Protein AF-A0A958QU52-F1 (afdb_monomer)

Mean predicted aligned error: 17.82 Å

Nearest PDB structures (foldseek):
  4o8q-assembly1_A  TM=4.867E-01  e=1.788E-02  Bos taurus
  3l81-assembly1_A  TM=3.835E-01  e=1.040E-01  Homo sapiens
  8owf-assembly1_A  TM=3.769E-01  e=1.528E-01  Clostridium perfringens
  1opo-assembly1_C  TM=5.942E-01  e=8.022E+00  Carnation mottle virus
  4llf-assembly1_D  TM=4.182E-01  e=8.955E+00  Cucumber necrosis virus

Sequence (264 aa):
MFLSKKDGGDMKNPKMVRSKVETFFISVSVGVLVFLFQNCDNPGFEANSLNQQFYSDVSSNGSSSSQIEAKNSELCGEPQINPNTDSGIYLYLDCETNVLNVIVLAEKSGSSTYIGSISSDGIIQNLITDSFEVNDNVMVSQNEISFNLEVVDNLYDAFSFTAKSVAKMKLELDPSSPQNIFLGTNKVKVISPFEFISDGSEPKDSVVSLCGKPILSKDQDFGAFVWKDCETQIFNVEFLAGGNQQSIEFIGEIHNPSSTLNSL

Radius of gyration: 26.37 Å; Cα contacts (8 Å, |Δi|>4): 449; chains: 1; bounding box: 84×53×51 Å

Foldseek 3Di:
DDDDDDDDDDDDDDDDDDDDDPDDDDDDDDDADDDDDDDDDDPDDDDDDDDDDDDDDDDDDDDDDDFPEDELVQQAADAPDDLQQDAAWEWHADLQPRKIKIKGHHHAQAKFKWWWKKFDPFFKADKDKPPADPPWDWDDDRGMITTIGIHGHSDMIMIMIHTPFQQWMWIATDPPGDQFYAHHHVRNTDGPGYTYHHPVPRSPPPPVQLADDDDDDLQADAAWRWGAHPPPRDIDIDGHHHRPDPDDDDDHDDDDPPPPPPDD

Structure (mmCIF, N/CA/C/O backbone):
data_AF-A0A958QU52-F1
#
_entry.id   AF-A0A958QU52-F1
#
loop_
_atom_site.group_PDB
_atom_site.id
_atom_site.type_symbol
_atom_site.label_atom_id
_atom_site.label_alt_id
_atom_site.label_comp_id
_atom_site.label_asym_id
_atom_site.label_entity_id
_atom_site.label_seq_id
_atom_site.pdbx_PDB_ins_code
_atom_site.Cartn_x
_atom_site.Cartn_y
_atom_site.Cartn_z
_atom_site.occupancy
_atom_site.B_iso_or_equiv
_atom_site.auth_seq_id
_atom_site.auth_comp_id
_atom_site.auth_asym_id
_atom_site.auth_atom_id
_atom_site.pdbx_PDB_model_num
ATOM 1 N N . MET A 1 1 ? -52.331 -11.292 10.486 1.00 27.30 1 MET A N 1
ATOM 2 C CA . MET A 1 1 ? -53.734 -10.814 10.502 1.00 27.30 1 MET A CA 1
ATOM 3 C C . MET A 1 1 ? -54.034 -10.236 9.126 1.00 27.30 1 MET A C 1
ATOM 5 O O . MET A 1 1 ? -53.309 -9.345 8.712 1.00 27.30 1 MET A O 1
ATOM 9 N N . PHE A 1 2 ? -55.006 -10.778 8.385 1.00 25.67 2 PHE A N 1
ATOM 10 C CA . PHE A 1 2 ? -55.386 -10.240 7.071 1.00 25.67 2 PHE A CA 1
ATOM 11 C C . PHE A 1 2 ? -56.203 -8.957 7.239 1.00 25.67 2 PHE A C 1
ATOM 13 O O . PHE A 1 2 ? -57.152 -8.943 8.020 1.00 25.67 2 PHE A O 1
ATOM 20 N N . LEU A 1 3 ? -55.895 -7.923 6.455 1.00 26.23 3 LEU A N 1
ATOM 21 C CA . LEU A 1 3 ? -56.829 -6.836 6.177 1.00 26.23 3 LEU A CA 1
ATOM 22 C C . LEU A 1 3 ? -56.883 -6.593 4.667 1.00 26.23 3 LEU A C 1
ATOM 24 O O . LEU A 1 3 ? -55.950 -6.081 4.060 1.00 26.23 3 LEU A O 1
ATOM 28 N N . SER A 1 4 ? -58.014 -6.979 4.082 1.00 29.36 4 SER A N 1
ATOM 29 C CA . SER A 1 4 ? -58.472 -6.531 2.770 1.00 29.36 4 SER A CA 1
ATOM 30 C C . SER A 1 4 ? -58.943 -5.081 2.884 1.00 29.36 4 SER A C 1
ATOM 32 O O . SER A 1 4 ? -59.752 -4.773 3.762 1.00 29.36 4 SER A O 1
ATOM 34 N N . LYS A 1 5 ? -58.507 -4.200 1.977 1.00 28.88 5 LYS A N 1
ATOM 35 C CA . LYS A 1 5 ? -59.055 -2.844 1.852 1.00 28.88 5 LYS A CA 1
ATOM 36 C C . LYS A 1 5 ? -60.093 -2.819 0.731 1.00 28.88 5 LYS A C 1
ATOM 38 O O . LYS A 1 5 ? -59.794 -3.172 -0.403 1.00 28.88 5 LYS A O 1
ATOM 43 N N . LYS A 1 6 ? -61.318 -2.429 1.084 1.00 32.41 6 LYS A N 1
ATOM 44 C CA . LYS A 1 6 ? -62.417 -2.115 0.165 1.00 32.41 6 LYS A CA 1
ATOM 45 C C . LYS A 1 6 ? -62.491 -0.591 0.034 1.00 32.41 6 LYS A C 1
ATOM 47 O O . LYS A 1 6 ? -62.352 0.106 1.039 1.00 32.41 6 LYS A O 1
ATOM 52 N N . ASP A 1 7 ? -62.652 -0.107 -1.190 1.00 55.66 7 ASP A N 1
ATOM 53 C CA . ASP A 1 7 ? -62.621 1.312 -1.555 1.00 55.66 7 ASP A CA 1
ATOM 54 C C . ASP A 1 7 ? -63.722 2.174 -0.923 1.00 55.66 7 ASP A C 1
ATOM 56 O O . ASP A 1 7 ? -64.821 1.699 -0.633 1.00 55.66 7 ASP A O 1
ATOM 60 N N . GLY A 1 8 ? -63.431 3.481 -0.848 1.00 43.03 8 GLY A N 1
ATOM 61 C CA . GLY A 1 8 ? -64.426 4.558 -0.871 1.00 43.03 8 GLY A CA 1
ATOM 62 C C . GLY A 1 8 ? -64.512 5.400 0.402 1.00 43.03 8 GLY A C 1
ATOM 63 O O . GLY A 1 8 ? -65.277 5.076 1.305 1.00 43.03 8 GLY A O 1
ATOM 64 N N . GLY A 1 9 ? -63.790 6.526 0.459 1.00 35.28 9 GLY A N 1
ATOM 65 C CA . GLY A 1 9 ? -63.987 7.520 1.519 1.00 35.28 9 GLY A CA 1
ATOM 66 C C . GLY A 1 9 ? -62.983 8.674 1.512 1.00 35.28 9 GLY A C 1
ATOM 67 O O . GLY A 1 9 ? -61.809 8.475 1.796 1.00 35.28 9 GLY A O 1
ATOM 68 N N . ASP A 1 10 ? -63.502 9.855 1.191 1.00 40.41 10 ASP A N 1
ATOM 69 C CA . ASP A 1 10 ? -62.929 11.209 1.141 1.00 40.41 10 ASP A CA 1
ATOM 70 C C . ASP A 1 10 ? -61.727 11.499 2.081 1.00 40.41 10 ASP A C 1
ATOM 72 O O . ASP A 1 10 ? -61.808 11.356 3.304 1.00 40.41 10 ASP A O 1
ATOM 76 N N . MET A 1 11 ? -60.599 11.945 1.506 1.00 38.56 11 MET A N 1
ATOM 77 C CA . MET A 1 11 ? -59.367 12.296 2.228 1.00 38.56 11 MET A CA 1
ATOM 78 C C . MET A 1 11 ? -59.409 13.749 2.713 1.00 38.56 11 MET A C 1
ATOM 80 O O . MET A 1 11 ? -59.053 14.673 1.982 1.00 38.56 11 MET A O 1
ATOM 84 N N . LYS A 1 12 ? -59.722 13.953 3.995 1.00 41.06 12 LYS A N 1
ATOM 85 C CA . LYS A 1 12 ? -59.305 15.161 4.722 1.00 41.06 12 LYS A CA 1
ATOM 86 C C . LYS A 1 12 ? -58.543 14.777 5.992 1.00 41.06 12 LYS A C 1
ATOM 88 O O . LYS A 1 12 ? -59.120 14.254 6.938 1.00 41.06 12 LYS A O 1
ATOM 93 N N . ASN A 1 13 ? -57.246 15.100 5.971 1.00 34.22 13 ASN A N 1
ATOM 94 C CA . ASN A 1 13 ? -56.224 15.010 7.025 1.00 34.22 13 ASN A CA 1
ATOM 95 C C . ASN A 1 13 ? -55.742 13.597 7.421 1.00 34.22 13 ASN A C 1
ATOM 97 O O . ASN A 1 13 ? -56.420 12.909 8.186 1.00 34.22 13 ASN A O 1
ATOM 101 N N . PRO A 1 14 ? -54.521 13.176 7.027 1.00 32.66 14 PRO A N 1
ATOM 102 C CA . PRO A 1 14 ? -53.902 12.003 7.629 1.00 32.66 14 PRO A CA 1
ATOM 103 C C . PRO A 1 14 ? -53.471 12.328 9.068 1.00 32.66 14 PRO A C 1
ATOM 105 O O . PRO A 1 14 ? -52.553 13.112 9.304 1.00 32.66 14 PRO A O 1
ATOM 108 N N . LYS A 1 15 ? -54.137 11.714 10.053 1.00 27.34 15 LYS A N 1
ATOM 109 C CA . LYS A 1 15 ? -53.599 11.601 11.415 1.00 27.34 15 LYS A CA 1
ATOM 110 C C . LYS A 1 15 ? -52.442 10.606 11.392 1.00 27.34 15 LYS A C 1
ATOM 112 O O . LYS A 1 15 ? -52.626 9.452 11.014 1.00 27.34 15 LYS A O 1
ATOM 117 N N . MET A 1 16 ? -51.270 11.048 11.832 1.00 25.20 16 MET A N 1
ATOM 118 C CA . MET A 1 16 ? -50.116 10.184 12.059 1.00 25.20 16 MET A CA 1
ATOM 119 C C . MET A 1 16 ? -50.415 9.289 13.273 1.00 25.20 16 MET A C 1
ATOM 121 O O . MET A 1 16 ? -50.498 9.771 14.402 1.00 25.20 16 MET A O 1
ATOM 125 N N . VAL A 1 17 ? -50.645 7.996 13.042 1.00 25.34 17 VAL A N 1
ATOM 126 C CA . VAL A 1 17 ? -50.830 7.004 14.108 1.00 25.34 17 VAL A CA 1
ATOM 127 C C . VAL A 1 17 ? -49.464 6.398 14.418 1.00 25.34 17 VAL A C 1
ATOM 129 O O . VAL A 1 17 ? -48.913 5.668 13.602 1.00 25.34 17 VAL A O 1
ATOM 132 N N . ARG A 1 18 ? -48.906 6.700 15.597 1.00 28.38 18 ARG A N 1
ATOM 133 C CA . ARG A 1 18 ? -47.785 5.933 16.157 1.00 28.38 18 ARG A CA 1
ATOM 134 C C . ARG A 1 18 ? -48.353 4.676 16.810 1.00 28.38 18 ARG A C 1
ATOM 136 O O . ARG A 1 18 ? -48.952 4.759 17.878 1.00 28.38 18 ARG A O 1
ATOM 143 N N . SER A 1 19 ? -48.168 3.525 16.176 1.00 26.64 19 SER A N 1
ATOM 144 C CA . SER A 1 19 ? -48.387 2.217 16.797 1.00 26.64 19 SER A CA 1
ATOM 145 C C . SER A 1 19 ? -47.044 1.582 17.138 1.00 26.64 19 SER A C 1
ATOM 147 O O . SER A 1 19 ? -46.163 1.500 16.284 1.00 26.64 19 SER A O 1
ATOM 149 N N . LYS A 1 20 ? -46.902 1.105 18.376 1.00 29.58 20 LYS A N 1
ATOM 150 C CA . LYS A 1 20 ? -45.820 0.204 18.780 1.00 29.58 20 LYS A CA 1
ATOM 151 C C . LYS A 1 20 ? -46.146 -1.171 18.185 1.00 29.58 20 LYS A C 1
ATOM 153 O O . LYS A 1 20 ? -47.189 -1.733 18.508 1.00 29.58 20 LYS A O 1
ATOM 158 N N . VAL A 1 21 ? -45.334 -1.651 17.247 1.00 27.05 21 VAL A N 1
ATOM 159 C CA . VAL A 1 21 ? -45.585 -2.913 16.535 1.00 27.05 21 VAL A CA 1
ATOM 160 C C . VAL A 1 21 ? -44.786 -4.021 17.214 1.00 27.05 21 VAL A C 1
ATOM 162 O O . VAL A 1 21 ? -43.564 -4.044 17.123 1.00 27.05 21 VAL A O 1
ATOM 165 N N . GLU A 1 22 ? -45.472 -4.930 17.902 1.00 32.62 22 GLU A N 1
ATOM 166 C CA . GLU A 1 22 ? -44.879 -6.113 18.542 1.00 32.62 22 GLU A CA 1
ATOM 167 C C . GLU A 1 22 ? -45.138 -7.355 17.668 1.00 32.62 22 GLU A C 1
ATOM 169 O O . GLU A 1 22 ? -45.878 -8.251 18.038 1.00 32.62 22 GLU A O 1
ATOM 174 N N . THR A 1 23 ? -44.500 -7.384 16.489 1.00 27.36 23 THR A N 1
ATOM 175 C CA . THR A 1 23 ? -44.460 -8.502 15.516 1.00 27.36 23 THR A CA 1
ATOM 176 C C . THR A 1 23 ? -45.548 -8.499 14.428 1.00 27.36 23 THR A C 1
ATOM 178 O O . THR A 1 23 ? -46.747 -8.408 14.684 1.00 27.36 23 THR A O 1
ATOM 181 N N . PHE A 1 24 ? -45.116 -8.673 13.175 1.00 27.58 24 PHE A N 1
ATOM 182 C CA . PHE A 1 24 ? -45.959 -9.041 12.034 1.00 27.58 24 PHE A CA 1
ATOM 183 C C . PHE A 1 24 ? -45.214 -10.059 11.158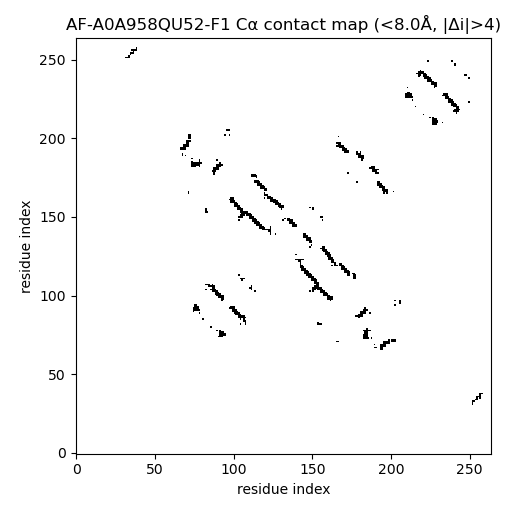 1.00 27.58 24 PHE A C 1
ATOM 185 O O . PHE A 1 24 ? -43.992 -10.003 11.066 1.00 27.58 24 PHE A O 1
ATOM 192 N N . PHE A 1 25 ? -45.949 -10.973 10.519 1.00 23.75 25 PHE A N 1
ATOM 193 C CA . PHE A 1 25 ? -45.416 -11.952 9.564 1.00 23.75 25 PHE A CA 1
ATOM 194 C C . PHE A 1 25 ? -45.922 -11.635 8.158 1.00 23.75 25 PHE A C 1
ATOM 196 O O . PHE A 1 25 ? -47.130 -11.463 7.968 1.00 23.75 25 PHE A O 1
ATOM 203 N N . ILE A 1 26 ? -45.012 -11.614 7.186 1.00 27.59 26 ILE A N 1
ATOM 204 C CA . ILE A 1 26 ? -45.298 -11.605 5.748 1.00 27.59 26 ILE A CA 1
ATOM 205 C C . ILE A 1 26 ? -44.291 -12.562 5.096 1.00 27.59 26 ILE A C 1
ATOM 207 O O . ILE A 1 26 ? -43.121 -12.566 5.461 1.00 27.59 26 ILE A O 1
ATOM 211 N N . SER A 1 27 ? -44.754 -13.405 4.176 1.00 25.41 27 SER A N 1
ATOM 212 C CA . SER A 1 27 ? -43.952 -14.398 3.454 1.00 25.41 27 SER A CA 1
ATOM 213 C C . SER A 1 27 ? -44.264 -14.289 1.969 1.00 25.41 27 SER A C 1
ATOM 215 O O . SER A 1 27 ? -45.449 -14.361 1.664 1.00 25.41 27 SER A O 1
ATOM 217 N N . VAL A 1 28 ? -43.239 -14.162 1.105 1.00 32.25 28 VAL A N 1
ATOM 218 C CA . VAL A 1 28 ? -43.055 -14.864 -0.193 1.00 32.25 28 VAL A CA 1
ATOM 219 C C . VAL A 1 28 ? -41.560 -14.791 -0.605 1.00 32.25 28 VAL A C 1
ATOM 221 O O . VAL A 1 28 ? -40.874 -13.825 -0.289 1.00 32.25 28 VAL A O 1
ATOM 224 N N . SER A 1 29 ? -41.059 -15.837 -1.276 1.00 29.48 29 SER A N 1
ATOM 225 C CA . SER A 1 29 ? -39.721 -16.033 -1.889 1.00 29.48 29 SER A CA 1
ATOM 226 C C . SER A 1 29 ? -39.541 -15.199 -3.182 1.00 29.48 29 SER A C 1
ATOM 228 O O . SER A 1 29 ? -40.533 -14.935 -3.847 1.00 29.48 29 SER A O 1
ATOM 230 N N . VAL A 1 30 ? -38.366 -14.754 -3.654 1.00 28.97 30 VAL A N 1
ATOM 231 C CA . VAL A 1 30 ? -37.052 -15.398 -3.874 1.00 28.97 30 VAL A CA 1
ATOM 232 C C . VAL A 1 30 ? -35.956 -14.313 -3.855 1.00 28.97 30 VAL A C 1
ATOM 234 O O . VAL A 1 30 ? -36.156 -13.248 -4.431 1.00 28.97 30 VAL A O 1
ATOM 237 N N . GLY A 1 31 ? -34.789 -14.617 -3.271 1.00 33.88 31 GLY A N 1
ATOM 238 C CA . GLY A 1 31 ? -33.593 -13.757 -3.274 1.00 33.88 31 GLY A CA 1
ATOM 239 C C . GLY A 1 31 ? -33.299 -13.169 -1.896 1.00 33.88 31 GLY A C 1
ATOM 240 O O . GLY A 1 31 ? -33.674 -12.042 -1.600 1.00 33.88 31 GLY A O 1
ATOM 241 N N . VAL A 1 32 ? -32.666 -13.961 -1.029 1.00 30.03 32 VAL A N 1
ATOM 242 C CA . VAL A 1 32 ? -32.375 -13.579 0.360 1.00 30.03 32 VAL A CA 1
ATOM 243 C C . VAL A 1 32 ? -31.131 -12.687 0.394 1.00 30.03 32 VAL A C 1
ATOM 245 O O . VAL A 1 32 ? -30.039 -13.143 0.061 1.00 30.03 32 VAL A O 1
ATOM 248 N N . LEU A 1 33 ? -31.292 -11.439 0.837 1.00 32.12 33 LEU A N 1
ATOM 249 C CA . LEU A 1 33 ? -30.198 -10.566 1.262 1.00 32.12 33 LEU A CA 1
ATOM 250 C C . LEU A 1 33 ? -30.202 -10.542 2.798 1.00 32.12 33 LEU A C 1
ATOM 252 O O . LEU A 1 33 ? -31.145 -10.035 3.403 1.00 32.12 33 LEU A O 1
ATOM 256 N N . VAL A 1 34 ? -29.191 -11.147 3.429 1.00 29.78 34 VAL A N 1
ATOM 257 C CA . VAL A 1 34 ? -29.040 -11.162 4.895 1.00 29.78 34 VAL A CA 1
ATOM 258 C C . VAL A 1 34 ? -28.062 -10.064 5.298 1.00 29.78 34 VAL A C 1
ATOM 260 O O . VAL A 1 34 ? -26.906 -10.097 4.886 1.00 29.78 34 VAL A O 1
ATOM 263 N N . PHE A 1 35 ? -28.498 -9.134 6.146 1.00 35.22 35 PHE A N 1
ATOM 264 C CA . PHE A 1 35 ? -27.600 -8.233 6.869 1.00 35.22 35 PHE A CA 1
ATOM 265 C C . PHE A 1 35 ? -27.485 -8.702 8.321 1.00 35.22 35 PHE A C 1
ATOM 267 O O . PHE A 1 35 ? -28.496 -8.891 9.000 1.00 35.22 35 PHE A O 1
ATOM 274 N N . LEU A 1 36 ? -26.255 -8.891 8.799 1.00 27.86 36 LEU A N 1
ATOM 275 C CA . LEU A 1 36 ? -25.961 -9.140 10.208 1.00 27.86 36 LEU A CA 1
ATOM 276 C C . LEU A 1 36 ? -25.503 -7.825 10.842 1.00 27.86 36 LEU A C 1
ATOM 278 O O . LEU A 1 36 ? -24.549 -7.210 10.375 1.00 27.86 36 LEU A O 1
ATOM 282 N N . PHE A 1 37 ? -26.170 -7.409 11.914 1.00 35.22 37 PHE A N 1
ATOM 283 C CA . PHE A 1 37 ? -25.719 -6.312 12.770 1.00 35.22 37 PHE A CA 1
ATOM 284 C C . PHE A 1 37 ? -25.148 -6.900 14.059 1.00 35.22 37 PHE A C 1
ATOM 286 O O . PHE A 1 37 ? -25.572 -7.977 14.468 1.00 35.22 37 PHE A O 1
ATOM 293 N N . GLN A 1 38 ? -24.210 -6.206 14.703 1.00 28.98 38 GLN A N 1
ATOM 294 C CA . GLN A 1 38 ? -23.670 -6.552 16.021 1.00 28.98 38 GLN A CA 1
ATOM 295 C C . GLN A 1 38 ? -23.986 -5.406 16.994 1.00 28.98 38 GLN A C 1
ATOM 297 O O . GLN A 1 38 ? -23.771 -4.239 16.670 1.00 28.98 38 GLN A O 1
ATOM 302 N N . ASN A 1 39 ? -24.545 -5.725 18.167 1.00 31.34 39 ASN A N 1
ATOM 303 C CA . ASN A 1 39 ? -24.869 -4.733 19.197 1.00 31.34 39 ASN A CA 1
ATOM 304 C C . ASN A 1 39 ? -23.587 -4.196 19.851 1.00 31.34 39 ASN A C 1
ATOM 306 O O . ASN A 1 39 ? -22.838 -4.965 20.452 1.00 31.34 39 ASN A O 1
ATOM 310 N N . CYS A 1 40 ? -23.390 -2.879 19.810 1.00 33.91 40 CYS A N 1
ATOM 311 C CA . CYS A 1 40 ? -22.422 -2.172 20.647 1.00 33.91 40 CYS A CA 1
ATOM 312 C C . CYS A 1 40 ? -23.180 -1.418 21.747 1.00 33.91 40 CYS A C 1
ATOM 314 O O . CYS A 1 40 ? -23.552 -0.261 21.559 1.00 33.91 40 CYS A O 1
ATOM 316 N N . ASP A 1 41 ? -23.417 -2.073 22.882 1.00 33.81 41 ASP A N 1
ATOM 317 C CA . ASP A 1 41 ? -23.839 -1.403 24.114 1.00 33.81 41 ASP A CA 1
ATOM 318 C C . ASP A 1 41 ? -22.594 -1.111 24.961 1.00 33.81 41 ASP A C 1
ATOM 320 O O . ASP A 1 41 ? -22.034 -2.007 25.591 1.00 33.81 41 ASP A O 1
ATOM 324 N N . ASN A 1 42 ? -22.151 0.147 24.985 1.00 33.12 42 ASN A N 1
ATOM 325 C CA . ASN A 1 42 ? -21.247 0.643 26.021 1.00 33.12 42 ASN A CA 1
ATOM 326 C C . ASN A 1 42 ? -21.674 2.072 26.413 1.00 33.12 42 ASN A C 1
ATOM 328 O O . ASN A 1 42 ? -21.547 2.983 25.592 1.00 33.12 42 ASN A O 1
ATOM 332 N N . PRO A 1 43 ? -22.235 2.302 27.615 1.00 35.72 43 PRO A N 1
ATOM 333 C CA . PRO A 1 43 ? -22.681 3.623 28.030 1.00 35.72 43 PRO A CA 1
ATOM 334 C C . PRO A 1 43 ? -21.533 4.351 28.732 1.00 35.72 43 PRO A C 1
ATOM 336 O O . PRO A 1 43 ? -21.176 4.031 29.864 1.00 35.72 43 PRO A O 1
ATOM 339 N N . GLY A 1 44 ? -20.954 5.349 28.069 1.00 32.31 44 GLY A N 1
ATOM 340 C CA . GLY A 1 44 ? -19.943 6.191 28.701 1.00 32.31 44 GLY A CA 1
ATOM 341 C C . GLY A 1 44 ? -19.224 7.123 27.741 1.00 32.31 44 GLY A C 1
ATOM 342 O O . GLY A 1 44 ? -18.019 6.991 27.567 1.00 32.31 44 GLY A O 1
ATOM 343 N N . PHE A 1 45 ? -19.940 8.067 27.131 1.00 29.14 45 PHE A N 1
ATOM 344 C CA . PHE A 1 45 ? -19.293 9.246 26.556 1.00 29.14 45 PHE A CA 1
ATOM 345 C C . PHE A 1 45 ? -20.226 10.456 26.667 1.00 29.14 45 PHE A C 1
ATOM 347 O O . PHE A 1 45 ? -21.227 10.558 25.960 1.00 29.14 45 PHE A O 1
ATOM 354 N N . GLU A 1 46 ? -19.929 11.347 27.613 1.00 28.89 46 GLU A N 1
ATOM 355 C CA . GLU A 1 46 ? -20.567 12.659 27.708 1.00 28.89 46 GLU A CA 1
ATOM 356 C C . GLU A 1 46 ? -20.020 13.556 26.592 1.00 28.89 46 GLU A C 1
ATOM 358 O O . GLU A 1 46 ? -18.819 13.820 26.512 1.00 28.89 46 GLU A O 1
ATOM 363 N N . ALA A 1 47 ? -20.908 14.039 25.724 1.00 27.59 47 ALA A N 1
ATOM 364 C CA . ALA A 1 47 ? -20.584 15.059 24.740 1.00 27.59 47 ALA A CA 1
ATOM 365 C C . ALA A 1 47 ? -20.428 16.414 25.449 1.00 27.59 47 ALA A C 1
ATOM 367 O O . ALA A 1 47 ? -21.406 17.133 25.652 1.00 27.59 47 ALA A O 1
ATOM 368 N N . ASN A 1 48 ? -19.199 16.762 25.833 1.00 26.58 48 ASN A N 1
ATOM 369 C CA . ASN A 1 48 ? -18.875 18.118 26.260 1.00 26.58 48 ASN A CA 1
ATOM 370 C C . ASN A 1 48 ? -18.536 18.998 25.053 1.00 26.58 48 ASN A C 1
ATOM 372 O O . ASN A 1 48 ? -17.754 18.637 24.175 1.00 26.58 48 ASN A O 1
ATOM 376 N N . SER A 1 49 ? -19.163 20.171 25.038 1.00 29.34 49 SER A N 1
ATOM 377 C CA . SER A 1 49 ? -19.024 21.231 24.047 1.00 29.34 49 SER A CA 1
ATOM 378 C C . SER A 1 49 ? -17.564 21.634 23.821 1.00 29.34 49 SER A C 1
ATOM 380 O O . SER A 1 49 ? -16.901 22.076 24.760 1.00 29.34 49 SER A O 1
ATOM 382 N N . LEU A 1 50 ? -17.095 21.599 22.573 1.00 25.27 50 LEU A N 1
ATOM 383 C CA . LEU A 1 50 ? -15.854 22.264 22.178 1.00 25.27 50 LEU A CA 1
ATOM 384 C C . LEU A 1 50 ? -16.180 23.570 21.456 1.00 25.27 50 LEU A C 1
ATOM 386 O O . LEU A 1 50 ? -16.398 23.622 20.248 1.00 25.27 50 LEU A O 1
ATOM 390 N N . ASN A 1 51 ? -16.217 24.631 22.260 1.00 24.67 51 ASN A N 1
ATOM 391 C CA . ASN A 1 51 ? -15.956 25.986 21.808 1.00 24.67 51 ASN A CA 1
ATOM 392 C C . ASN A 1 51 ? -14.455 26.136 21.518 1.00 24.67 51 ASN A C 1
ATOM 394 O O . ASN A 1 51 ? -13.614 25.554 22.197 1.00 24.67 51 ASN A O 1
ATOM 398 N N . GLN A 1 52 ? -14.175 26.946 20.502 1.00 29.97 52 GLN A N 1
ATOM 399 C CA . GLN A 1 52 ? -12.884 27.485 20.073 1.00 29.97 52 GLN A CA 1
ATOM 400 C C . GLN A 1 52 ? -11.788 27.544 21.152 1.00 29.97 52 GLN A C 1
ATOM 402 O O . GLN A 1 52 ? -11.939 28.278 22.122 1.00 29.97 52 GLN A O 1
ATOM 407 N N . GLN A 1 53 ? -10.647 26.896 20.890 1.00 27.34 53 GLN A N 1
ATOM 408 C CA . GLN A 1 53 ? -9.291 27.440 21.089 1.00 27.34 53 GLN A CA 1
ATOM 409 C C . GLN A 1 53 ? -8.252 26.356 20.798 1.00 27.34 53 GLN A C 1
ATOM 411 O O . GLN A 1 53 ? -8.083 25.473 21.619 1.00 27.34 53 GLN A O 1
ATOM 416 N N . PHE A 1 54 ? -7.525 26.451 19.682 1.00 24.64 54 PHE A N 1
ATOM 417 C CA . PHE A 1 54 ? -6.146 25.955 19.589 1.00 24.64 54 PHE A CA 1
ATOM 418 C C . PHE A 1 54 ? -5.414 26.718 18.477 1.00 24.64 54 PHE A C 1
ATOM 420 O O . PHE A 1 54 ? -5.536 26.420 17.294 1.00 24.64 54 PHE A O 1
ATOM 427 N N . TYR A 1 55 ? -4.682 27.753 18.886 1.00 26.25 55 TYR A N 1
ATOM 428 C CA . TYR A 1 55 ? -3.598 28.362 18.122 1.00 26.25 55 TYR A CA 1
ATOM 429 C C . TYR A 1 55 ? -2.568 28.853 19.139 1.00 26.25 55 TYR A C 1
ATOM 431 O O . TYR A 1 55 ? -2.722 29.946 19.674 1.00 26.25 55 TYR A O 1
ATOM 439 N N . SER A 1 56 ? -1.575 28.015 19.441 1.00 29.31 56 SER A N 1
ATOM 440 C CA . SER A 1 56 ? -0.182 28.393 19.724 1.00 29.31 56 SER A CA 1
ATOM 441 C C . SER A 1 56 ? 0.605 27.199 20.273 1.00 29.31 56 SER A C 1
ATOM 443 O O . SER A 1 56 ? 0.095 26.437 21.086 1.00 29.31 56 SER A O 1
ATOM 445 N N . ASP A 1 57 ? 1.866 27.143 19.846 1.00 25.80 57 ASP A N 1
ATOM 446 C CA . ASP A 1 57 ? 3.006 26.406 20.405 1.00 25.80 57 ASP A CA 1
ATOM 447 C C . ASP A 1 57 ? 3.226 24.959 19.949 1.00 25.80 57 ASP A C 1
ATOM 449 O O . ASP A 1 57 ? 2.710 24.026 20.543 1.00 25.80 57 ASP A O 1
ATOM 453 N N . VAL A 1 58 ? 4.127 24.791 18.966 1.00 28.88 58 VAL A N 1
ATOM 454 C CA . VAL A 1 58 ? 5.475 24.242 19.229 1.00 28.88 58 VAL A CA 1
ATOM 455 C C . VAL A 1 58 ? 6.489 24.916 18.292 1.00 28.88 58 VAL A C 1
ATOM 457 O O . VAL A 1 58 ? 6.631 24.569 17.124 1.00 28.88 58 VAL A O 1
ATOM 460 N N . SER A 1 59 ? 7.228 25.885 18.829 1.00 37.47 59 SER A N 1
ATOM 461 C CA . SER A 1 59 ? 8.561 26.259 18.351 1.00 37.47 59 SER A CA 1
ATOM 462 C C . SER A 1 59 ? 9.490 26.238 19.557 1.00 37.47 59 SER A C 1
ATOM 464 O O . SER A 1 59 ? 9.610 27.232 20.271 1.00 37.47 59 SER A O 1
ATOM 466 N N . SER A 1 60 ? 10.175 25.119 19.774 1.00 34.88 60 SER A N 1
ATOM 467 C CA . SER A 1 60 ? 11.408 25.109 20.560 1.00 34.88 60 SER A CA 1
ATOM 468 C C . SER A 1 60 ? 12.271 23.908 20.187 1.00 34.88 60 SER A C 1
ATOM 470 O O . SER A 1 60 ? 11.847 22.763 20.302 1.00 34.88 60 SER A O 1
ATOM 472 N N . ASN A 1 61 ? 13.486 24.225 19.744 1.00 39.84 61 ASN A N 1
ATOM 473 C CA . ASN A 1 61 ? 14.579 23.331 19.384 1.00 39.84 61 ASN A CA 1
ATOM 474 C C . ASN A 1 61 ? 14.775 22.150 20.347 1.00 39.84 61 ASN A C 1
ATOM 476 O O . ASN A 1 61 ? 15.011 22.342 21.539 1.00 39.84 61 ASN A O 1
ATOM 480 N N . GLY A 1 62 ? 14.829 20.949 19.776 1.00 30.06 62 GLY A N 1
ATOM 481 C CA . GLY A 1 62 ? 15.300 19.730 20.420 1.00 30.06 62 GLY A CA 1
ATOM 482 C C . GLY A 1 62 ? 15.728 18.730 19.353 1.00 30.06 62 GLY A C 1
ATOM 483 O O . GLY A 1 62 ? 14.901 18.023 18.795 1.00 30.06 62 GLY A O 1
ATOM 484 N N . SER A 1 63 ? 17.023 18.720 19.042 1.00 44.97 63 SER A N 1
ATOM 485 C CA . SER A 1 63 ? 17.673 17.758 18.151 1.00 44.97 63 SER A CA 1
ATOM 486 C C . SER A 1 63 ? 17.293 16.322 18.529 1.00 44.97 63 SER A C 1
ATOM 488 O O . SER A 1 63 ? 17.723 15.820 19.565 1.00 44.97 63 SER A O 1
ATOM 490 N N . SER A 1 64 ? 16.529 15.658 17.668 1.00 35.59 64 SER A N 1
ATOM 491 C CA . SER A 1 64 ? 16.351 14.210 17.656 1.00 35.59 64 SER A CA 1
ATOM 492 C C . SER A 1 64 ? 16.366 13.753 16.198 1.00 35.59 64 SER A C 1
ATOM 494 O O . SER A 1 64 ? 15.920 14.467 15.306 1.00 35.59 64 SER A O 1
ATOM 496 N N . SER A 1 65 ? 17.035 12.626 15.975 1.00 37.34 65 SER A N 1
ATOM 497 C CA . SER A 1 65 ? 17.258 11.953 14.696 1.00 37.34 65 SER A CA 1
ATOM 498 C C . SER A 1 65 ? 16.090 12.125 13.722 1.00 37.34 65 SER A C 1
ATOM 500 O O . SER A 1 65 ? 14.993 11.667 14.010 1.00 37.34 65 SER A O 1
ATOM 502 N N . SER A 1 66 ? 16.334 12.754 12.572 1.00 36.84 66 SER A N 1
ATOM 503 C CA . SER A 1 66 ? 15.353 12.943 11.503 1.00 36.84 66 SER A CA 1
ATOM 504 C C . SER A 1 66 ? 14.965 11.598 10.883 1.00 36.84 66 SER A C 1
ATOM 506 O O . SER A 1 66 ? 15.528 11.197 9.864 1.00 36.84 66 SER A O 1
ATOM 508 N N . GLN A 1 67 ? 14.040 10.876 11.509 1.00 48.16 67 GLN A N 1
ATOM 509 C CA . GLN A 1 67 ? 13.212 9.937 10.770 1.00 48.16 67 GLN A CA 1
ATOM 510 C C . GLN A 1 67 ? 12.248 10.763 9.917 1.00 48.16 67 GLN A C 1
ATOM 512 O O . GLN A 1 67 ? 11.703 11.767 10.373 1.00 48.16 67 GLN A O 1
ATOM 517 N N . ILE A 1 68 ? 12.142 10.414 8.638 1.00 58.47 68 ILE A N 1
ATOM 518 C CA . ILE A 1 68 ? 11.227 11.077 7.713 1.00 58.47 68 ILE A CA 1
ATOM 519 C C . ILE A 1 68 ? 9.854 10.486 8.007 1.00 58.47 68 ILE A C 1
ATOM 521 O O . ILE A 1 68 ? 9.552 9.366 7.615 1.00 58.47 68 ILE A O 1
ATOM 525 N N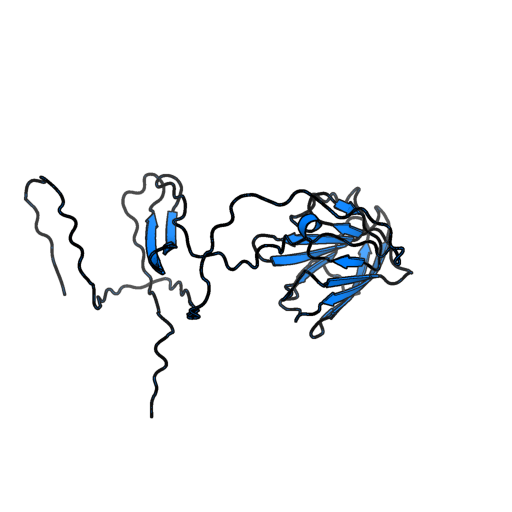 . GLU A 1 69 ? 9.075 11.218 8.786 1.00 73.44 69 GLU A N 1
ATOM 526 C CA . GLU A 1 69 ? 7.725 10.839 9.183 1.00 73.44 69 GLU A CA 1
ATOM 527 C C . GLU A 1 69 ? 6.763 11.041 8.004 1.00 73.44 69 GLU A C 1
ATOM 529 O O . GLU A 1 69 ? 6.731 12.125 7.416 1.00 73.44 69 GLU A O 1
ATOM 534 N N . ALA A 1 70 ? 5.982 10.014 7.659 1.00 76.69 70 ALA A N 1
ATOM 535 C CA . ALA A 1 70 ? 4.886 10.131 6.698 1.00 76.69 70 ALA A CA 1
ATOM 536 C C . ALA A 1 70 ? 3.569 10.349 7.441 1.00 76.69 70 ALA A C 1
ATOM 538 O O . ALA A 1 70 ? 3.260 9.619 8.388 1.00 76.69 70 ALA A O 1
ATOM 539 N N . LYS A 1 71 ? 2.762 11.323 7.016 1.00 80.88 71 LYS A N 1
ATOM 540 C CA . LYS A 1 71 ? 1.467 11.566 7.666 1.00 80.88 71 LYS A CA 1
ATOM 541 C C . LYS A 1 71 ? 0.403 10.642 7.097 1.00 80.88 71 LYS A C 1
ATOM 543 O O . LYS A 1 71 ? 0.302 10.476 5.885 1.00 80.88 71 LYS A O 1
ATOM 548 N N . ASN A 1 72 ? -0.474 10.120 7.953 1.00 78.31 72 ASN A N 1
ATOM 549 C CA . ASN A 1 72 ? -1.621 9.323 7.499 1.00 78.31 72 ASN A CA 1
ATOM 550 C C . ASN A 1 72 ? -2.506 10.060 6.481 1.00 78.31 72 ASN A C 1
ATOM 552 O O . ASN A 1 72 ? -3.010 9.441 5.547 1.00 78.31 72 ASN A O 1
ATOM 556 N N . SER A 1 73 ? -2.672 11.378 6.618 1.00 79.50 73 SER A N 1
ATOM 557 C CA . SER A 1 73 ? -3.420 12.189 5.650 1.00 79.50 73 SER A CA 1
ATOM 558 C C . SER A 1 73 ? -2.822 12.164 4.236 1.00 79.50 73 SER A C 1
ATOM 560 O O . SER A 1 73 ? -3.551 12.355 3.264 1.00 79.50 73 SER A O 1
ATOM 562 N N . GLU A 1 74 ? -1.524 11.883 4.098 1.00 86.06 74 GLU A N 1
ATOM 563 C CA . GLU A 1 74 ? -0.828 11.792 2.809 1.00 86.06 74 GLU A CA 1
ATOM 564 C C . GLU A 1 74 ? -1.060 10.451 2.108 1.00 86.06 74 GLU A C 1
ATOM 566 O O . GLU A 1 74 ? -0.886 10.374 0.896 1.00 86.06 74 GLU A O 1
ATOM 571 N N . LEU A 1 75 ? -1.491 9.411 2.834 1.00 89.44 75 LEU A N 1
ATOM 572 C CA . LEU A 1 75 ? -1.826 8.105 2.261 1.00 89.44 75 LEU A CA 1
ATOM 573 C C . LEU A 1 75 ? -3.165 8.100 1.522 1.00 89.44 75 LEU A C 1
ATOM 575 O O . LEU A 1 75 ? -3.411 7.198 0.729 1.00 89.44 75 LEU A O 1
ATOM 579 N N . CYS A 1 76 ? -4.052 9.052 1.802 1.00 91.31 76 CYS A N 1
ATOM 580 C CA . CYS A 1 76 ? -5.442 8.945 1.387 1.00 91.31 76 CYS A CA 1
ATOM 581 C C . CYS A 1 76 ? -5.636 9.065 -0.138 1.00 91.31 76 CYS A C 1
ATOM 583 O O . CYS A 1 76 ? -5.191 10.029 -0.777 1.00 91.31 76 CYS A O 1
ATOM 585 N N . GLY A 1 77 ? -6.378 8.108 -0.699 1.00 93.50 77 GLY A N 1
ATOM 586 C CA . GLY A 1 77 ? -6.859 8.115 -2.079 1.00 93.50 77 GLY A CA 1
ATOM 587 C C . GLY A 1 77 ? -5.865 7.576 -3.109 1.00 93.50 77 GLY A C 1
ATOM 588 O O . GLY A 1 77 ? -4.648 7.714 -2.973 1.00 93.50 77 GLY A O 1
ATOM 589 N N . GLU A 1 78 ? -6.414 6.961 -4.155 1.00 95.56 78 GLU A N 1
ATOM 590 C CA . GLU A 1 78 ? -5.656 6.312 -5.223 1.00 95.56 78 GLU A CA 1
ATOM 591 C C . GLU A 1 78 ? -4.870 7.331 -6.080 1.00 95.56 78 GLU A C 1
ATOM 593 O O . GLU A 1 78 ? -5.447 8.295 -6.602 1.00 95.56 78 GLU A O 1
ATOM 598 N N . PRO A 1 79 ? -3.552 7.139 -6.274 1.00 96.56 79 PRO A N 1
ATOM 599 C CA . PRO A 1 79 ? -2.764 7.958 -7.184 1.00 96.56 79 PRO A CA 1
ATOM 600 C C . PRO A 1 79 ? -3.135 7.700 -8.645 1.00 96.56 79 PRO A C 1
ATOM 602 O O . PRO A 1 79 ? -3.313 6.569 -9.083 1.00 96.56 79 PRO A O 1
ATOM 605 N N . GLN A 1 80 ? -3.131 8.758 -9.456 1.00 96.62 80 GLN A N 1
ATOM 606 C CA . GLN A 1 80 ? -3.213 8.623 -10.913 1.00 96.62 80 GLN A CA 1
ATOM 607 C C . GLN A 1 80 ? -1.875 8.117 -11.466 1.00 96.62 80 GLN A C 1
ATOM 609 O O . GLN A 1 80 ? -0.954 8.912 -11.676 1.00 96.62 80 GLN A O 1
ATOM 614 N N . ILE A 1 81 ? -1.747 6.806 -11.670 1.00 94.94 81 ILE A N 1
ATOM 615 C CA . ILE A 1 81 ? -0.523 6.159 -12.162 1.00 94.94 81 ILE A CA 1
ATOM 616 C C . ILE A 1 81 ? -0.540 6.062 -13.693 1.00 94.94 81 ILE A C 1
ATOM 618 O O . ILE A 1 81 ? -1.525 5.649 -14.301 1.00 94.94 81 ILE A O 1
ATOM 622 N N . ASN A 1 82 ? 0.574 6.424 -14.327 1.00 93.81 82 ASN A N 1
ATOM 623 C CA . ASN A 1 82 ? 0.830 6.176 -15.740 1.00 93.81 82 ASN A CA 1
ATOM 624 C C . ASN A 1 82 ? 1.995 5.184 -15.889 1.00 93.81 82 ASN A C 1
ATOM 626 O O . ASN A 1 82 ? 3.148 5.614 -15.825 1.00 93.81 82 ASN A O 1
ATOM 630 N N . PRO A 1 83 ? 1.736 3.899 -16.187 1.00 90.19 83 PRO A N 1
ATOM 631 C CA . PRO A 1 83 ? 2.776 2.865 -16.253 1.00 90.19 83 PRO A CA 1
ATOM 632 C C . PRO A 1 83 ? 3.823 3.089 -17.356 1.00 90.19 83 PRO A C 1
ATOM 634 O O . PRO A 1 83 ? 4.832 2.400 -17.416 1.00 90.19 83 PRO A O 1
ATOM 637 N N . ASN A 1 84 ? 3.615 4.055 -18.258 1.00 89.31 84 ASN A N 1
ATOM 638 C CA . ASN A 1 84 ? 4.602 4.398 -19.284 1.00 89.31 84 ASN A CA 1
ATOM 639 C C . ASN A 1 84 ? 5.639 5.432 -18.821 1.00 89.31 84 ASN A C 1
ATOM 641 O O . ASN A 1 84 ? 6.610 5.676 -19.545 1.00 89.31 84 ASN A O 1
ATOM 645 N N . THR A 1 85 ? 5.396 6.111 -17.698 1.00 92.12 85 THR A N 1
ATOM 646 C CA . THR A 1 85 ? 6.237 7.216 -17.202 1.00 92.12 85 THR A CA 1
ATOM 647 C C . 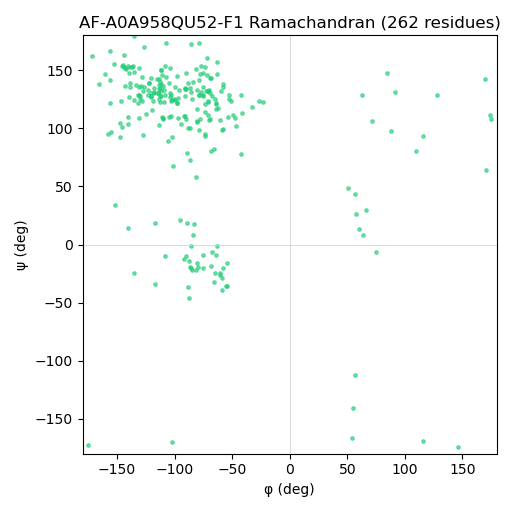THR A 1 85 ? 6.540 7.142 -15.712 1.00 92.12 85 THR A C 1
ATOM 649 O O . THR A 1 85 ? 7.525 7.733 -15.281 1.00 92.12 85 THR A O 1
ATOM 652 N N . ASP A 1 86 ? 5.690 6.473 -14.944 1.00 95.31 86 ASP A N 1
ATOM 653 C CA . ASP A 1 86 ? 5.836 6.274 -13.509 1.00 95.31 86 ASP A CA 1
ATOM 654 C C . ASP A 1 86 ? 6.617 4.986 -13.222 1.00 95.31 86 ASP A C 1
ATOM 656 O O . ASP A 1 86 ? 6.512 4.016 -13.967 1.00 95.31 86 ASP A O 1
ATOM 660 N N . SER A 1 87 ? 7.382 4.986 -12.132 1.00 95.88 87 SER A N 1
ATOM 661 C CA . SER A 1 87 ? 8.104 3.824 -11.607 1.00 95.88 87 SER A CA 1
ATOM 662 C C . SER A 1 87 ? 8.284 3.970 -10.097 1.00 95.88 87 SER A C 1
ATOM 664 O O . SER A 1 87 ? 8.300 5.090 -9.578 1.00 95.88 87 SER A O 1
ATOM 666 N N . GLY A 1 88 ? 8.439 2.859 -9.375 1.00 96.38 88 GLY A N 1
ATOM 667 C CA . GLY A 1 88 ? 8.551 2.859 -7.915 1.00 96.38 88 GLY A CA 1
ATOM 668 C C . GLY A 1 88 ? 7.405 2.143 -7.211 1.00 96.38 88 GLY A C 1
ATOM 669 O O . GLY A 1 88 ? 6.592 1.465 -7.832 1.00 96.38 88 GLY A O 1
ATOM 670 N N . ILE A 1 89 ? 7.363 2.316 -5.891 1.00 97.81 89 ILE A N 1
ATOM 671 C CA . ILE A 1 89 ? 6.302 1.818 -5.019 1.00 97.81 89 ILE A CA 1
ATOM 672 C C . ILE A 1 89 ? 5.305 2.945 -4.767 1.00 97.81 89 ILE A C 1
ATOM 674 O O . ILE A 1 89 ? 5.675 4.018 -4.290 1.00 97.81 89 ILE A O 1
ATOM 678 N N . TYR A 1 90 ? 4.037 2.685 -5.035 1.00 97.88 90 TYR A N 1
ATOM 679 C CA . TYR A 1 90 ? 2.919 3.557 -4.720 1.00 97.88 90 TYR A CA 1
ATOM 680 C C . TYR A 1 90 ? 2.117 2.920 -3.601 1.00 97.88 90 TYR A C 1
ATOM 682 O O . TYR A 1 90 ? 1.653 1.789 -3.725 1.00 97.88 90 TYR A O 1
ATOM 690 N N . LEU A 1 91 ? 1.961 3.655 -2.508 1.00 97.00 91 LEU A N 1
ATOM 691 C CA . LEU A 1 91 ? 1.192 3.219 -1.361 1.00 97.00 91 LEU A CA 1
ATOM 692 C C . LEU A 1 91 ? 0.054 4.194 -1.111 1.00 97.00 91 LEU A C 1
ATOM 694 O O . LEU A 1 91 ? 0.274 5.399 -0.985 1.00 97.00 91 LEU A O 1
ATOM 698 N N . TYR A 1 92 ? -1.160 3.676 -1.009 1.00 96.12 92 TYR A N 1
ATOM 699 C CA . TYR A 1 92 ? -2.310 4.496 -0.669 1.00 96.12 92 TYR A CA 1
ATOM 700 C C . TYR A 1 92 ? -3.323 3.735 0.173 1.00 96.12 92 TYR A C 1
ATOM 702 O O . TYR A 1 92 ? -3.424 2.511 0.124 1.00 96.12 92 TYR A O 1
ATOM 710 N N . LEU A 1 93 ? -4.073 4.492 0.959 1.00 94.06 93 LEU A N 1
ATOM 711 C CA . LEU A 1 93 ? -5.197 4.025 1.744 1.00 94.06 93 LEU A CA 1
ATOM 712 C C . LEU A 1 93 ? -6.484 4.378 0.999 1.00 94.06 93 LEU A C 1
ATOM 714 O O . LEU A 1 93 ? -6.727 5.548 0.686 1.00 94.06 93 LEU A O 1
ATOM 718 N N . ASP A 1 94 ? -7.326 3.381 0.756 1.00 93.06 94 ASP A N 1
ATOM 719 C CA . ASP A 1 94 ? -8.735 3.623 0.477 1.00 93.06 94 ASP A CA 1
ATOM 720 C C . ASP A 1 94 ? -9.395 4.107 1.774 1.00 93.06 94 ASP A C 1
ATOM 722 O O . ASP A 1 94 ? -9.586 3.354 2.730 1.00 93.06 94 ASP A O 1
ATOM 726 N N . CYS A 1 95 ? -9.705 5.399 1.817 1.00 88.12 95 CYS A N 1
ATOM 727 C CA . CYS A 1 95 ? -10.228 6.064 3.005 1.00 88.12 95 CYS A CA 1
ATOM 728 C C . CYS A 1 95 ? -11.695 5.752 3.303 1.00 88.12 95 CYS A C 1
ATOM 730 O O . CYS A 1 95 ? -12.180 6.141 4.364 1.00 88.12 95 CYS A O 1
ATOM 732 N N . GLU A 1 96 ? -12.399 5.075 2.396 1.00 85.88 96 GLU A N 1
ATOM 733 C CA . GLU A 1 96 ? -13.754 4.590 2.649 1.00 85.88 96 GLU A CA 1
ATOM 734 C C . GLU A 1 96 ? -13.725 3.200 3.293 1.00 85.88 96 GLU A C 1
ATOM 736 O O . GLU A 1 96 ? -14.531 2.907 4.178 1.00 85.88 96 GLU A O 1
ATOM 741 N N . THR A 1 97 ? -12.779 2.350 2.882 1.00 86.81 97 THR A N 1
ATOM 742 C CA . THR A 1 97 ? -12.734 0.933 3.284 1.00 86.81 97 THR A CA 1
ATOM 743 C C . THR A 1 97 ? -11.613 0.583 4.264 1.00 86.81 97 THR A C 1
ATOM 745 O O . THR A 1 97 ? -11.610 -0.514 4.823 1.00 86.81 97 THR A O 1
ATOM 748 N N . ASN A 1 98 ? -10.673 1.499 4.507 1.00 87.62 98 ASN A N 1
ATOM 749 C CA . ASN A 1 98 ? -9.432 1.271 5.254 1.00 87.62 98 ASN A CA 1
ATOM 750 C C . ASN A 1 98 ? -8.546 0.147 4.682 1.00 87.62 98 ASN A C 1
ATOM 752 O O . ASN A 1 98 ? -7.760 -0.473 5.406 1.00 87.62 98 ASN A O 1
ATOM 756 N N . VAL A 1 99 ? -8.654 -0.115 3.378 1.00 93.81 99 VAL A N 1
ATOM 757 C CA . VAL A 1 99 ? -7.763 -1.032 2.662 1.00 93.81 99 VAL A CA 1
ATOM 758 C C . VAL A 1 99 ? -6.510 -0.274 2.232 1.00 93.81 99 VAL A C 1
ATOM 760 O O . VAL A 1 99 ? -6.591 0.750 1.555 1.00 93.81 99 VAL A O 1
ATOM 763 N N . LEU A 1 100 ? -5.341 -0.778 2.620 1.00 95.81 100 LEU A N 1
ATOM 764 C CA . LEU A 1 100 ? -4.061 -0.315 2.097 1.00 95.81 100 LEU A CA 1
ATOM 765 C C . LEU A 1 100 ? -3.728 -1.060 0.823 1.00 95.81 100 LEU A C 1
ATOM 767 O O . LEU A 1 100 ? -3.832 -2.281 0.768 1.00 95.81 100 LEU A O 1
ATOM 771 N N . ASN A 1 101 ? -3.282 -0.306 -0.169 1.00 97.94 101 ASN A N 1
ATOM 772 C CA . ASN A 1 101 ? -2.913 -0.792 -1.481 1.00 97.94 101 ASN A CA 1
ATOM 773 C C . ASN A 1 101 ? -1.452 -0.441 -1.738 1.00 97.94 101 ASN A C 1
ATOM 775 O O . ASN A 1 101 ? -1.041 0.709 -1.565 1.00 97.94 101 ASN A O 1
ATOM 779 N N . VAL A 1 102 ? -0.689 -1.441 -2.158 1.00 98.12 102 VAL A N 1
ATOM 780 C CA . VAL A 1 102 ? 0.693 -1.330 -2.610 1.00 98.12 102 VAL A CA 1
ATOM 781 C C . VAL A 1 102 ? 0.697 -1.672 -4.091 1.00 98.12 102 VAL A C 1
ATOM 783 O O . VAL A 1 102 ? 0.236 -2.744 -4.469 1.00 98.12 102 VAL A O 1
ATOM 786 N N . ILE A 1 103 ? 1.220 -0.774 -4.917 1.00 98.19 103 ILE A N 1
ATOM 787 C CA . ILE A 1 103 ? 1.430 -0.990 -6.351 1.00 98.19 103 ILE A CA 1
ATOM 788 C C . ILE A 1 103 ? 2.911 -0.765 -6.630 1.00 98.19 103 ILE A C 1
ATOM 790 O O . ILE A 1 103 ? 3.458 0.270 -6.249 1.00 98.19 103 ILE A O 1
ATOM 794 N N . VAL A 1 104 ? 3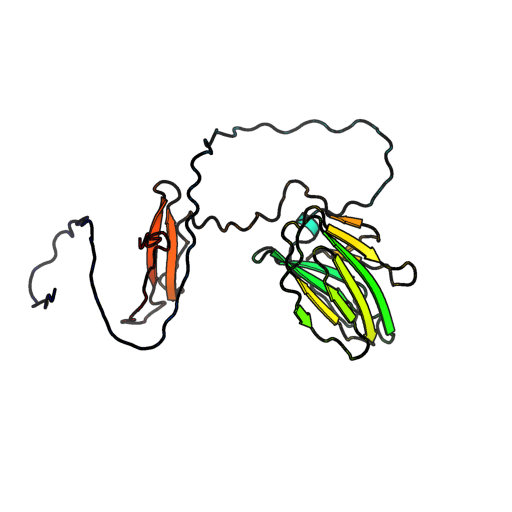.564 -1.706 -7.298 1.00 97.44 104 VAL A N 1
ATOM 795 C CA . VAL A 1 104 ? 4.957 -1.584 -7.730 1.00 97.44 104 VAL A CA 1
ATOM 796 C C . VAL A 1 104 ? 5.027 -1.512 -9.250 1.00 97.44 104 VAL A C 1
ATOM 798 O O . VAL A 1 104 ? 4.345 -2.258 -9.945 1.00 97.44 104 VAL A O 1
ATOM 801 N N . LEU A 1 105 ? 5.829 -0.585 -9.773 1.00 96.44 105 LEU A N 1
ATOM 802 C CA . LEU A 1 105 ? 6.018 -0.377 -11.210 1.00 96.44 105 LEU A CA 1
ATOM 803 C C . LEU A 1 105 ? 7.500 -0.346 -11.565 1.00 96.44 105 LEU A C 1
ATOM 805 O O . LEU A 1 105 ? 8.280 0.347 -10.908 1.00 96.44 105 LEU A O 1
ATOM 809 N N . ALA A 1 106 ? 7.863 -1.026 -12.649 1.00 93.69 106 ALA A N 1
ATOM 810 C CA . ALA A 1 106 ? 9.206 -0.976 -13.208 1.00 93.69 106 ALA A CA 1
ATOM 811 C C . ALA A 1 106 ? 9.512 0.367 -13.885 1.00 93.69 106 ALA A C 1
ATOM 813 O O . ALA A 1 106 ? 8.628 1.130 -14.273 1.00 93.69 106 ALA A O 1
ATOM 814 N N . GLU A 1 107 ? 10.801 0.655 -14.064 1.00 87.00 107 GLU A N 1
ATOM 815 C CA . GLU A 1 107 ? 11.215 1.673 -15.025 1.00 87.00 107 GLU A CA 1
ATOM 816 C C . GLU A 1 107 ? 10.936 1.209 -16.458 1.00 87.00 107 GLU A C 1
ATOM 818 O O . GLU A 1 107 ? 11.143 0.047 -16.813 1.00 87.00 107 GLU A O 1
ATOM 823 N N . LYS A 1 108 ? 10.531 2.153 -17.315 1.00 82.50 108 LYS A N 1
ATOM 824 C CA . LYS A 1 108 ? 10.257 1.883 -18.727 1.00 82.50 108 LYS A CA 1
ATOM 825 C C . LYS A 1 108 ? 11.426 1.146 -19.391 1.00 82.50 108 LYS A C 1
ATOM 827 O O . LYS A 1 108 ? 12.529 1.684 -19.478 1.00 82.50 108 LYS A O 1
ATOM 832 N N . SER A 1 109 ? 11.129 -0.016 -19.974 1.00 80.75 109 SER A N 1
ATOM 833 C CA . SER A 1 109 ? 12.098 -0.861 -20.690 1.00 80.75 109 SER A CA 1
ATOM 834 C C . SER A 1 109 ? 13.200 -1.461 -19.804 1.00 80.75 109 SER A C 1
ATOM 836 O O . SER A 1 109 ? 14.314 -1.694 -20.281 1.00 80.75 109 SER A O 1
ATOM 838 N N . GLY A 1 110 ? 12.897 -1.702 -18.526 1.00 89.44 110 GLY A N 1
ATOM 839 C CA . GLY A 1 110 ? 13.775 -2.364 -17.564 1.00 89.44 110 GLY A CA 1
ATOM 840 C C . GLY A 1 110 ? 13.046 -3.408 -16.714 1.00 89.44 110 GLY A C 1
ATOM 841 O O . GLY A 1 110 ? 11.848 -3.619 -16.858 1.00 89.44 110 GLY A O 1
ATOM 842 N N . SER A 1 111 ? 13.794 -4.064 -15.828 1.00 92.62 111 SER A N 1
ATOM 843 C CA . SER A 1 111 ? 13.252 -4.854 -14.716 1.00 92.62 111 SER A CA 1
ATOM 844 C C . SER A 1 111 ? 13.582 -4.131 -13.412 1.00 92.62 111 SER A C 1
ATOM 846 O O . SER A 1 111 ? 14.610 -3.451 -13.312 1.00 92.62 111 SER A O 1
ATOM 848 N N . SER A 1 112 ? 12.696 -4.211 -12.429 1.00 94.94 112 SER A N 1
ATOM 849 C CA . SER A 1 112 ? 12.896 -3.659 -11.092 1.00 94.94 112 SER A CA 1
ATOM 850 C C . SER A 1 112 ? 12.452 -4.673 -10.053 1.00 94.94 112 SER A C 1
ATOM 852 O O . SER A 1 112 ? 11.309 -5.116 -10.063 1.00 94.94 112 SER A O 1
ATOM 854 N N . THR A 1 113 ? 13.358 -5.009 -9.136 1.00 96.75 113 THR A N 1
ATOM 855 C CA . THR A 1 113 ? 13.063 -5.900 -8.013 1.00 96.75 113 THR A CA 1
ATOM 856 C C . THR A 1 113 ? 12.874 -5.080 -6.742 1.00 96.75 113 THR A C 1
ATOM 858 O O . THR A 1 113 ? 13.758 -4.312 -6.354 1.00 96.75 113 THR A O 1
ATOM 861 N N . TYR A 1 114 ? 11.728 -5.253 -6.090 1.00 97.44 114 TYR A N 1
ATOM 862 C CA . TYR A 1 114 ? 11.365 -4.614 -4.833 1.00 97.44 114 TYR A CA 1
ATOM 863 C C . TYR A 1 114 ? 11.320 -5.657 -3.724 1.00 97.44 114 TYR A C 1
ATOM 865 O O . TYR A 1 114 ? 10.423 -6.496 -3.675 1.00 97.44 114 TYR A O 1
ATOM 873 N N . ILE A 1 115 ? 12.288 -5.577 -2.817 1.00 98.31 115 ILE A N 1
ATOM 874 C CA . ILE A 1 115 ? 12.398 -6.424 -1.634 1.00 98.31 115 ILE A CA 1
ATOM 875 C C . ILE A 1 115 ? 12.171 -5.546 -0.412 1.00 98.31 115 ILE A C 1
ATOM 877 O O . ILE A 1 115 ? 12.836 -4.521 -0.245 1.00 98.31 115 ILE A O 1
ATOM 881 N N . GLY A 1 116 ? 11.255 -5.945 0.461 1.00 98.12 116 GLY A N 1
ATOM 882 C CA . GLY A 1 116 ? 10.995 -5.187 1.673 1.00 98.12 116 GLY A CA 1
ATOM 883 C C . GLY A 1 116 ? 10.002 -5.837 2.615 1.00 98.12 116 GLY A C 1
ATOM 884 O O . GLY A 1 116 ? 9.567 -6.977 2.428 1.00 98.12 116 GLY A O 1
ATOM 885 N N . SER A 1 117 ? 9.644 -5.085 3.646 1.00 98.00 117 SER A N 1
ATOM 886 C CA . SER A 1 117 ? 8.586 -5.443 4.570 1.00 98.00 117 SER A CA 1
ATOM 887 C C . SER A 1 117 ? 7.728 -4.251 4.978 1.00 98.00 117 SER A C 1
ATOM 889 O O . SER A 1 117 ? 8.149 -3.092 4.947 1.00 98.00 117 SER A O 1
ATOM 891 N N . ILE A 1 118 ? 6.485 -4.563 5.341 1.00 96.81 118 ILE A N 1
ATOM 892 C CA . ILE A 1 118 ? 5.547 -3.652 5.987 1.00 96.81 118 ILE A CA 1
ATOM 893 C C . ILE A 1 118 ? 5.182 -4.267 7.332 1.00 96.81 118 ILE A C 1
ATOM 895 O O . ILE A 1 118 ? 4.564 -5.329 7.370 1.00 96.81 118 ILE A O 1
ATOM 899 N N . SER A 1 119 ? 5.539 -3.614 8.434 1.00 95.50 119 SER A N 1
ATOM 900 C CA . SER A 1 119 ? 5.156 -4.042 9.782 1.00 95.50 119 SER A CA 1
ATOM 901 C C . SER A 1 119 ? 4.111 -3.113 10.388 1.00 95.50 119 SER A C 1
ATOM 903 O O . SER A 1 119 ? 4.007 -1.949 10.011 1.00 95.50 119 SER A O 1
ATOM 905 N N . SER A 1 120 ? 3.299 -3.640 11.303 1.00 92.38 120 SER A N 1
ATOM 906 C CA . SER A 1 120 ? 2.257 -2.913 12.032 1.00 92.38 120 SER A CA 1
ATOM 907 C C . SER A 1 120 ? 2.288 -3.284 13.518 1.00 92.38 120 SER A C 1
ATOM 909 O O . SER A 1 120 ? 2.647 -4.402 13.889 1.00 92.38 120 SER A O 1
ATOM 911 N N . ASP A 1 121 ? 1.832 -2.375 14.379 1.00 88.56 121 ASP A N 1
ATOM 912 C CA . ASP A 1 121 ? 1.494 -2.687 15.778 1.00 88.56 121 ASP A CA 1
ATOM 913 C C . ASP A 1 121 ? 0.252 -3.601 15.894 1.00 88.56 121 ASP A C 1
ATOM 915 O O . ASP A 1 121 ? -0.011 -4.190 16.947 1.00 88.56 121 ASP A O 1
ATOM 919 N N . GLY A 1 122 ? -0.556 -3.686 14.832 1.00 88.00 122 GLY A N 1
ATOM 920 C CA . GLY A 1 122 ? -1.795 -4.455 14.772 1.00 88.00 122 GLY A CA 1
ATOM 921 C C . GLY A 1 122 ? -1.699 -5.724 13.926 1.00 88.00 122 GLY A C 1
ATOM 922 O O . GLY A 1 122 ? -0.718 -5.972 13.232 1.00 88.00 122 GLY A O 1
ATOM 923 N N . ILE A 1 123 ? -2.770 -6.525 13.963 1.00 90.69 123 ILE A N 1
ATOM 924 C CA . ILE A 1 123 ? -2.890 -7.697 13.090 1.00 90.69 123 ILE A CA 1
ATOM 925 C C . ILE A 1 123 ? -3.126 -7.233 11.649 1.00 90.69 123 ILE A C 1
ATOM 927 O O . ILE A 1 123 ? -4.016 -6.406 11.414 1.00 90.69 123 ILE A O 1
ATOM 931 N N . ILE A 1 124 ? -2.365 -7.804 10.717 1.00 93.88 124 ILE A N 1
ATOM 932 C CA . ILE A 1 124 ? -2.556 -7.677 9.270 1.00 93.88 124 ILE A CA 1
ATOM 933 C C . ILE A 1 124 ? -3.486 -8.795 8.786 1.00 93.88 124 ILE A C 1
ATOM 935 O O . ILE A 1 124 ? -3.344 -9.954 9.173 1.00 93.88 124 ILE A O 1
ATOM 939 N N . GLN A 1 125 ? -4.474 -8.441 7.967 1.00 93.00 125 GLN A N 1
ATOM 940 C CA . GLN A 1 125 ? -5.540 -9.338 7.519 1.00 93.00 125 GLN A CA 1
ATOM 941 C C . GLN A 1 125 ? -5.928 -9.047 6.069 1.00 93.00 125 GLN A C 1
ATOM 943 O O . GLN A 1 125 ? -5.673 -7.955 5.561 1.00 93.00 125 GLN A O 1
ATOM 948 N N . ASN A 1 126 ? -6.626 -9.995 5.438 1.00 94.31 126 ASN A N 1
ATOM 949 C CA . ASN A 1 126 ? -7.198 -9.843 4.095 1.00 94.31 126 ASN A CA 1
ATOM 950 C C . ASN A 1 126 ? -6.155 -9.480 3.029 1.00 94.31 126 ASN A C 1
ATOM 952 O O . ASN A 1 126 ? -6.399 -8.599 2.213 1.00 94.31 126 ASN A O 1
ATOM 956 N N . LEU A 1 127 ? -4.992 -10.141 3.058 1.00 96.88 127 LEU A N 1
ATOM 957 C CA . LEU A 1 127 ? -4.002 -9.985 1.998 1.00 96.88 127 LEU A CA 1
ATOM 958 C C . LEU A 1 127 ? -4.585 -10.506 0.675 1.00 96.88 127 LEU A C 1
ATOM 960 O O . LEU A 1 127 ? -4.956 -11.678 0.581 1.00 96.88 127 LEU A O 1
ATOM 964 N N . ILE A 1 128 ? -4.639 -9.641 -0.330 1.00 97.44 128 ILE A N 1
ATOM 965 C CA . ILE A 1 128 ? -5.040 -9.950 -1.701 1.00 97.44 128 ILE A CA 1
ATOM 966 C C . ILE A 1 128 ? -3.887 -9.541 -2.612 1.00 97.44 128 ILE A C 1
ATOM 968 O O . ILE A 1 128 ? -3.345 -8.452 -2.470 1.00 97.44 128 ILE A O 1
ATOM 972 N N . THR A 1 129 ? -3.508 -10.412 -3.538 1.00 97.00 129 THR A N 1
ATOM 973 C CA . THR A 1 129 ? -2.451 -10.167 -4.528 1.00 97.00 129 THR A CA 1
ATOM 974 C C . THR A 1 129 ? -3.074 -9.960 -5.904 1.00 97.00 129 THR A C 1
ATOM 976 O O . THR A 1 129 ? -4.047 -10.640 -6.238 1.00 97.00 129 THR A O 1
ATOM 979 N N . ASP A 1 130 ? -2.496 -9.081 -6.712 1.00 95.81 130 ASP A N 1
ATOM 980 C CA . ASP A 1 130 ? -2.902 -8.784 -8.082 1.00 95.81 130 ASP A CA 1
ATOM 981 C C . ASP A 1 130 ? -1.676 -8.747 -9.005 1.00 95.81 130 ASP A C 1
ATOM 983 O O . ASP A 1 130 ? -0.637 -8.190 -8.661 1.00 95.81 130 ASP A O 1
ATOM 987 N N . SER A 1 131 ? -1.836 -9.344 -10.185 1.00 93.12 131 SER A N 1
ATOM 988 C CA . SER A 1 131 ? -0.867 -9.372 -11.291 1.00 93.12 131 SER A CA 1
ATOM 989 C C . SER A 1 131 ? 0.472 -10.086 -11.057 1.00 93.12 131 SER A C 1
ATOM 991 O O . SER A 1 131 ? 1.278 -10.114 -11.974 1.00 93.12 131 SER A O 1
ATOM 993 N N . PHE A 1 132 ? 0.634 -10.793 -9.934 1.00 94.75 132 PHE A N 1
ATOM 994 C CA . PHE A 1 132 ? 1.874 -11.508 -9.605 1.00 94.75 132 PHE A CA 1
ATOM 995 C C . PHE A 1 132 ? 2.286 -12.550 -10.649 1.00 94.75 132 PHE A C 1
ATOM 997 O O . PHE A 1 132 ? 1.506 -13.417 -11.068 1.00 94.75 132 PHE A O 1
ATOM 1004 N N . GLU A 1 133 ? 3.568 -12.525 -10.964 1.00 90.75 133 GLU A N 1
ATOM 1005 C CA . GLU A 1 133 ? 4.298 -13.504 -11.736 1.00 90.75 133 GLU A CA 1
ATOM 1006 C C . GLU A 1 133 ? 4.808 -14.653 -10.848 1.00 90.75 133 GLU A C 1
ATOM 1008 O O . GLU A 1 133 ? 4.708 -14.665 -9.621 1.00 90.75 133 GLU A O 1
ATOM 1013 N N . VAL A 1 134 ? 5.366 -15.693 -11.474 1.00 90.38 134 VAL A N 1
ATOM 1014 C CA . VAL A 1 134 ? 5.783 -16.918 -10.765 1.00 90.38 134 VAL A CA 1
ATOM 1015 C C . VAL A 1 134 ? 6.922 -16.696 -9.760 1.00 90.38 134 VAL A C 1
ATOM 1017 O O . VAL A 1 134 ? 7.085 -17.498 -8.839 1.00 90.38 134 VAL A O 1
ATOM 1020 N N . ASN A 1 135 ? 7.724 -15.650 -9.958 1.00 90.88 135 ASN A N 1
ATOM 1021 C CA . ASN A 1 135 ? 8.856 -15.328 -9.093 1.00 90.88 135 ASN A CA 1
ATOM 1022 C C . ASN A 1 135 ? 8.472 -14.388 -7.945 1.00 90.88 135 ASN A C 1
ATOM 1024 O O . ASN A 1 135 ? 9.269 -14.231 -7.016 1.00 90.88 135 ASN A O 1
ATOM 1028 N N . ASP A 1 136 ? 7.262 -13.831 -7.975 1.00 96.81 136 ASP A N 1
ATOM 1029 C CA . ASP A 1 136 ? 6.801 -12.898 -6.964 1.00 96.81 136 ASP A CA 1
ATOM 1030 C C . ASP A 1 136 ? 6.366 -13.616 -5.705 1.00 96.81 136 ASP A C 1
ATOM 1032 O O . ASP A 1 136 ? 5.755 -14.692 -5.708 1.00 96.81 136 ASP A O 1
ATOM 1036 N N . ASN A 1 137 ? 6.692 -12.996 -4.581 1.00 97.12 137 ASN A N 1
ATOM 1037 C CA . ASN A 1 137 ? 6.370 -13.541 -3.288 1.00 97.12 137 ASN A CA 1
ATOM 1038 C C . ASN A 1 137 ? 5.913 -12.442 -2.343 1.00 97.12 137 ASN A C 1
ATOM 1040 O O . ASN A 1 137 ? 6.628 -11.469 -2.113 1.00 97.12 137 ASN A O 1
ATOM 1044 N N . VAL A 1 138 ? 4.745 -12.651 -1.739 1.00 97.88 138 VAL A N 1
ATOM 1045 C CA . VAL A 1 138 ? 4.300 -11.898 -0.572 1.00 97.88 138 VAL A CA 1
ATOM 1046 C C . VAL A 1 138 ? 3.882 -12.881 0.505 1.00 97.88 138 VAL A C 1
ATOM 1048 O O . VAL A 1 138 ? 3.011 -13.728 0.301 1.00 97.88 138 VAL A O 1
ATOM 1051 N N . MET A 1 139 ? 4.507 -12.758 1.670 1.00 97.06 139 MET A N 1
ATOM 1052 C CA . MET A 1 139 ? 4.189 -13.544 2.854 1.00 97.06 139 MET A CA 1
ATOM 1053 C C . MET A 1 139 ? 3.613 -12.634 3.917 1.00 97.06 139 MET A C 1
ATOM 1055 O O . MET A 1 139 ? 4.145 -11.559 4.179 1.00 97.06 139 MET A O 1
ATOM 1059 N N . VAL A 1 140 ? 2.561 -13.103 4.576 1.00 96.56 140 VAL A N 1
ATOM 1060 C CA . VAL A 1 140 ? 1.963 -12.428 5.723 1.00 96.56 140 VAL A CA 1
ATOM 1061 C C . VAL A 1 140 ? 2.195 -13.256 6.981 1.00 96.56 140 VAL A C 1
ATOM 1063 O O . VAL A 1 140 ? 1.910 -14.454 7.031 1.00 96.56 140 VAL A O 1
ATOM 1066 N N . SER A 1 141 ? 2.735 -12.604 8.002 1.00 94.50 141 SER A N 1
ATOM 1067 C CA . SER A 1 141 ? 2.728 -13.069 9.385 1.00 94.50 141 SER A CA 1
ATOM 1068 C C . SER A 1 141 ? 1.646 -12.313 10.168 1.00 94.50 141 SER A C 1
ATOM 1070 O O . SER A 1 141 ? 0.828 -11.605 9.589 1.00 94.50 141 SER A O 1
ATOM 1072 N N . GLN A 1 142 ? 1.604 -12.446 11.495 1.00 92.38 142 GLN A N 1
ATOM 1073 C CA . GLN A 1 142 ? 0.561 -11.792 12.287 1.00 92.38 142 GLN A CA 1
ATOM 1074 C C . GLN A 1 142 ? 0.550 -10.265 12.114 1.00 92.38 142 GLN A C 1
ATOM 1076 O O . GLN A 1 142 ? -0.525 -9.674 12.064 1.00 92.38 142 GLN A O 1
ATOM 1081 N N . ASN A 1 143 ? 1.719 -9.633 12.034 1.00 94.81 143 ASN A N 1
ATOM 1082 C CA . ASN A 1 143 ? 1.865 -8.179 12.062 1.00 94.81 143 ASN A CA 1
ATOM 1083 C C . ASN A 1 143 ? 2.928 -7.654 11.083 1.00 94.81 143 ASN A C 1
ATOM 1085 O O . ASN A 1 143 ? 3.353 -6.506 11.187 1.00 94.81 143 ASN A O 1
ATOM 1089 N N . GLU A 1 144 ? 3.363 -8.491 10.146 1.00 96.62 144 GLU A N 1
ATOM 1090 C CA . GLU A 1 144 ? 4.352 -8.132 9.136 1.00 96.62 144 GLU A CA 1
ATOM 1091 C C . GLU A 1 144 ? 4.012 -8.791 7.801 1.00 96.62 144 GLU A C 1
ATOM 1093 O O . GLU A 1 144 ? 3.680 -9.977 7.756 1.00 96.62 144 GLU A O 1
ATOM 1098 N N . ILE A 1 145 ? 4.121 -8.017 6.727 1.00 98.31 145 ILE A N 1
ATOM 1099 C CA . ILE A 1 145 ? 4.174 -8.489 5.349 1.00 98.31 145 ILE A CA 1
ATOM 1100 C C . ILE A 1 145 ? 5.627 -8.416 4.901 1.00 98.31 145 ILE A C 1
ATOM 1102 O O . ILE A 1 145 ? 6.234 -7.357 5.008 1.00 98.31 145 ILE A O 1
ATOM 1106 N N . SER A 1 146 ? 6.166 -9.499 4.355 1.00 98.31 146 SER A N 1
ATOM 1107 C CA . SER A 1 146 ? 7.441 -9.490 3.630 1.00 98.31 146 SER A CA 1
ATOM 1108 C C . SER A 1 146 ? 7.162 -9.711 2.150 1.00 98.31 146 SER A C 1
ATOM 1110 O O . SER A 1 146 ? 6.353 -10.576 1.810 1.00 98.31 146 SER A O 1
ATOM 1112 N N . PHE A 1 147 ? 7.822 -8.957 1.277 1.00 98.50 147 PHE A N 1
ATOM 1113 C CA . PHE A 1 147 ? 7.613 -9.043 -0.164 1.00 98.50 147 PHE A CA 1
ATOM 1114 C C . PHE A 1 147 ? 8.927 -9.054 -0.947 1.00 98.50 147 PHE A C 1
ATOM 1116 O O . PHE A 1 147 ? 9.925 -8.461 -0.535 1.00 98.50 147 PHE A O 1
ATOM 1123 N N . ASN A 1 148 ? 8.901 -9.750 -2.078 1.00 98.12 148 ASN A N 1
ATOM 1124 C CA . ASN A 1 148 ? 9.914 -9.756 -3.122 1.00 98.12 148 ASN A CA 1
ATOM 1125 C C . ASN A 1 148 ? 9.169 -9.795 -4.459 1.00 98.12 148 ASN A C 1
ATOM 1127 O O . ASN A 1 148 ? 8.600 -10.834 -4.793 1.00 98.12 148 ASN A O 1
ATOM 1131 N N . LEU A 1 149 ? 9.116 -8.655 -5.143 1.00 98.00 149 LEU A N 1
ATOM 1132 C CA . LEU A 1 149 ? 8.345 -8.454 -6.370 1.00 98.00 149 LEU A CA 1
ATOM 1133 C C . LEU A 1 149 ? 9.288 -8.048 -7.502 1.00 98.00 149 LEU A C 1
ATOM 1135 O O . LEU A 1 149 ? 10.055 -7.096 -7.335 1.00 98.00 149 LEU A O 1
ATOM 1139 N N . GLU A 1 150 ? 9.251 -8.752 -8.626 1.00 96.38 150 GLU A N 1
ATOM 1140 C CA . GLU A 1 150 ? 10.003 -8.438 -9.836 1.00 96.38 150 GLU A CA 1
ATOM 1141 C C . GLU A 1 150 ? 9.052 -7.954 -10.929 1.00 96.38 150 GLU A C 1
ATOM 1143 O O . GLU A 1 150 ? 8.342 -8.730 -11.547 1.00 96.38 150 GLU A O 1
ATOM 1148 N N . VAL A 1 151 ? 9.120 -6.660 -11.236 1.00 95.25 151 VAL A N 1
ATOM 1149 C CA . VAL A 1 151 ? 8.280 -6.050 -12.268 1.00 95.25 151 VAL A CA 1
ATOM 1150 C C . VAL A 1 151 ? 9.110 -5.796 -13.520 1.00 95.25 151 VAL A C 1
ATOM 1152 O O . VAL A 1 1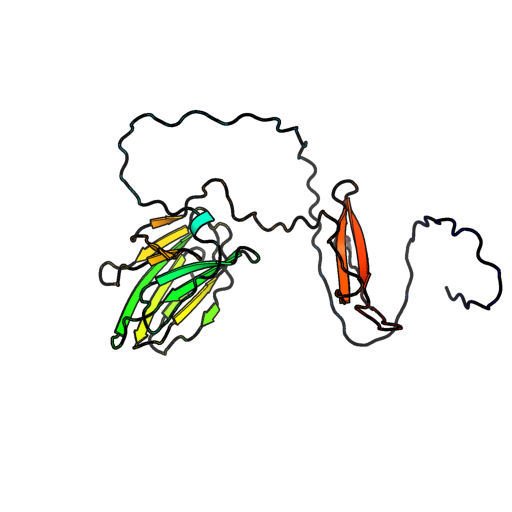51 ? 10.236 -5.296 -13.427 1.00 95.25 151 VAL A O 1
ATOM 1155 N N . VAL A 1 152 ? 8.548 -6.062 -14.702 1.00 92.69 152 VAL A N 1
ATOM 1156 C CA . VAL A 1 152 ? 9.215 -5.851 -15.997 1.00 92.69 152 VAL A CA 1
ATOM 1157 C C . VAL A 1 152 ? 8.440 -4.875 -16.891 1.00 92.69 152 VAL A C 1
ATOM 1159 O O . VAL A 1 152 ? 7.212 -4.868 -16.949 1.00 92.69 152 VAL A O 1
ATOM 1162 N N . ASP A 1 153 ? 9.180 -4.056 -17.638 1.00 91.31 153 ASP A N 1
ATOM 1163 C CA . ASP A 1 153 ? 8.690 -3.105 -18.635 1.00 91.31 153 ASP A CA 1
ATOM 1164 C C . ASP A 1 153 ? 7.675 -2.087 -18.085 1.00 91.31 153 ASP A C 1
ATOM 1166 O O . ASP A 1 153 ? 8.047 -1.167 -17.366 1.00 91.31 153 ASP A O 1
ATOM 1170 N N . ASN A 1 154 ? 6.414 -2.174 -18.511 1.00 88.19 154 ASN A N 1
ATOM 1171 C CA . ASN A 1 154 ? 5.317 -1.288 -18.118 1.00 88.19 154 ASN A CA 1
ATOM 1172 C C . ASN A 1 154 ? 4.216 -2.053 -17.372 1.00 88.19 154 ASN A C 1
ATOM 1174 O O . ASN A 1 154 ? 3.069 -1.598 -17.325 1.00 88.19 154 ASN A O 1
AT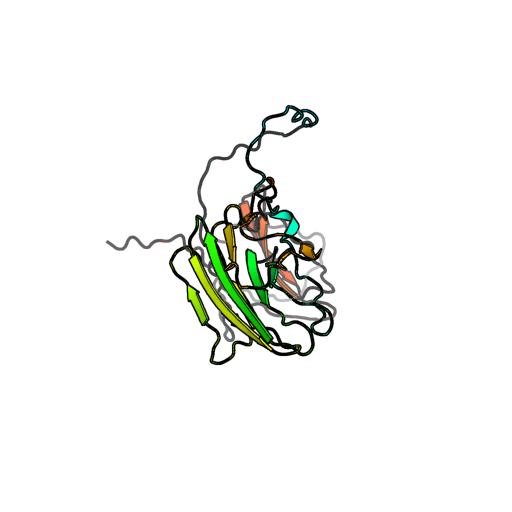OM 1178 N N . LEU A 1 155 ? 4.551 -3.237 -16.862 1.00 92.12 155 LEU A N 1
ATOM 1179 C CA . LEU A 1 155 ? 3.675 -4.016 -16.007 1.00 92.12 155 LEU A CA 1
ATOM 1180 C C . LEU A 1 155 ? 3.708 -3.462 -14.580 1.00 92.12 155 LEU A C 1
ATOM 1182 O O . LEU A 1 155 ? 4.459 -2.535 -14.258 1.00 92.12 155 LEU A O 1
ATOM 1186 N N . TYR A 1 156 ? 2.841 -4.014 -13.747 1.00 95.38 156 TYR A N 1
ATOM 1187 C CA . TYR A 1 156 ? 2.786 -3.720 -12.330 1.00 95.38 156 TYR A CA 1
ATOM 1188 C C . TYR A 1 156 ? 2.462 -5.002 -11.575 1.00 95.38 156 TYR A C 1
ATOM 1190 O O . TYR A 1 156 ? 1.715 -5.834 -12.088 1.00 95.38 156 TYR A O 1
ATOM 1198 N N . ASP A 1 157 ? 2.938 -5.075 -10.339 1.00 97.19 157 ASP A N 1
ATOM 1199 C CA . ASP A 1 157 ? 2.379 -5.980 -9.341 1.00 97.19 157 ASP A CA 1
ATOM 1200 C C . ASP A 1 157 ? 1.698 -5.155 -8.269 1.00 97.19 157 ASP A C 1
ATOM 1202 O O . ASP A 1 157 ? 2.081 -4.014 -7.984 1.00 97.19 157 ASP A O 1
ATOM 1206 N N . ALA A 1 158 ? 0.673 -5.726 -7.654 1.00 97.75 158 ALA A N 1
ATOM 1207 C CA . ALA A 1 158 ? -0.003 -5.064 -6.563 1.00 97.75 158 ALA A CA 1
ATOM 1208 C C . ALA A 1 158 ? -0.437 -6.047 -5.489 1.00 97.75 158 ALA A C 1
ATOM 1210 O O . ALA A 1 158 ? -0.720 -7.216 -5.733 1.00 97.75 158 ALA A O 1
ATOM 1211 N N . PHE A 1 159 ? -0.527 -5.557 -4.266 1.00 98.50 159 PHE A N 1
ATOM 1212 C CA . PHE A 1 159 ? -1.223 -6.269 -3.214 1.00 98.50 159 PHE A CA 1
ATOM 1213 C C . PHE A 1 159 ? -1.934 -5.289 -2.301 1.00 98.50 159 PHE A C 1
ATOM 1215 O O . PHE A 1 159 ? -1.533 -4.135 -2.147 1.00 98.50 159 PHE A O 1
ATOM 1222 N N . SER A 1 160 ? -3.004 -5.762 -1.683 1.00 97.88 160 SER A N 1
ATOM 1223 C CA . SER A 1 160 ? -3.785 -4.989 -0.738 1.00 97.88 160 SER A CA 1
ATOM 1224 C C . SER A 1 160 ? -4.032 -5.772 0.535 1.00 97.88 160 SER A C 1
ATOM 1226 O O . SER A 1 160 ? -4.001 -7.002 0.554 1.00 97.88 160 SER A O 1
ATOM 1228 N N . PHE A 1 161 ? -4.200 -5.052 1.636 1.00 97.06 161 PHE A N 1
ATOM 1229 C CA . PHE A 1 161 ? -4.429 -5.641 2.944 1.00 97.06 161 PHE A CA 1
ATOM 1230 C C . PHE A 1 161 ? -5.138 -4.652 3.864 1.00 97.06 161 PHE A C 1
ATOM 1232 O O . PHE A 1 161 ? -5.217 -3.451 3.616 1.00 97.06 161 PHE A O 1
ATOM 1239 N N . THR A 1 162 ? -5.637 -5.173 4.974 1.00 93.62 162 THR A N 1
ATOM 1240 C CA . THR A 1 162 ? -6.200 -4.381 6.067 1.00 93.62 162 THR A CA 1
ATOM 1241 C C . THR A 1 162 ? -5.321 -4.535 7.297 1.00 93.62 162 THR A C 1
ATOM 1243 O O . THR A 1 162 ? -4.812 -5.623 7.574 1.00 93.62 162 THR A O 1
ATOM 1246 N N . ALA A 1 163 ? -5.151 -3.460 8.057 1.00 88.12 163 ALA A N 1
ATOM 1247 C CA . ALA A 1 163 ? -4.468 -3.497 9.341 1.00 88.12 163 ALA A CA 1
ATOM 1248 C C . ALA A 1 163 ? -5.349 -2.851 10.402 1.00 88.12 163 ALA A C 1
ATOM 1250 O O . ALA A 1 163 ? -6.015 -1.851 10.145 1.00 88.12 163 ALA A O 1
ATOM 1251 N N . LYS A 1 164 ? -5.313 -3.392 11.623 1.00 81.56 164 LYS A N 1
ATOM 1252 C CA . LYS A 1 164 ? -6.089 -2.840 12.745 1.00 81.56 164 LYS A CA 1
ATOM 1253 C C . LYS A 1 164 ? -5.733 -1.379 13.057 1.00 81.56 164 LYS A C 1
ATOM 1255 O O . LYS A 1 164 ? -6.562 -0.650 13.586 1.00 81.56 164 LYS A O 1
ATOM 1260 N N . SER A 1 165 ? -4.497 -0.965 12.783 1.00 78.38 165 SER A N 1
ATOM 1261 C CA . SER A 1 165 ? -4.075 0.423 12.934 1.00 78.38 165 SER A CA 1
ATOM 1262 C C . SER A 1 165 ? -3.051 0.785 11.871 1.00 78.38 165 SER A C 1
ATOM 1264 O O . SER A 1 165 ? -2.003 0.144 11.766 1.00 78.38 165 SER A O 1
ATOM 1266 N N . VAL A 1 166 ? -3.356 1.832 11.104 1.00 74.94 166 VAL A N 1
ATOM 1267 C CA . VAL A 1 166 ? -2.434 2.401 10.112 1.00 74.94 166 VAL A CA 1
ATOM 1268 C C . VAL A 1 166 ? -1.451 3.405 10.703 1.00 74.94 166 VAL A C 1
ATOM 1270 O O . VAL A 1 166 ? -0.359 3.573 10.182 1.00 74.94 166 VAL A O 1
ATOM 1273 N N . ALA A 1 167 ? -1.797 3.983 11.855 1.00 71.12 167 ALA A N 1
ATOM 1274 C CA . ALA A 1 167 ? -1.062 5.026 12.569 1.00 71.12 167 ALA A CA 1
ATOM 1275 C C . ALA A 1 167 ? 0.335 4.646 13.081 1.00 71.12 167 ALA A C 1
ATOM 1277 O O . ALA A 1 167 ? 0.966 5.472 13.736 1.00 71.12 167 ALA A O 1
ATOM 1278 N N . LYS A 1 168 ? 0.760 3.400 12.865 1.00 82.06 168 LYS A N 1
ATOM 1279 C CA . LYS A 1 168 ? 2.031 2.836 13.326 1.00 82.06 168 LYS A CA 1
ATOM 1280 C C . LYS A 1 168 ? 2.525 1.730 12.401 1.00 82.06 168 LYS A C 1
ATOM 1282 O O . LYS A 1 168 ? 3.031 0.701 12.849 1.00 82.06 168 LYS A O 1
ATOM 1287 N N . MET A 1 169 ? 2.257 1.877 11.111 1.00 89.81 169 MET A N 1
ATOM 1288 C CA . MET A 1 169 ? 2.895 1.003 10.144 1.00 89.81 169 MET A CA 1
ATOM 1289 C C . MET A 1 169 ? 4.304 1.507 9.840 1.00 89.81 169 MET A C 1
ATOM 1291 O O . MET A 1 169 ? 4.579 2.704 9.906 1.00 89.81 169 MET A O 1
ATOM 1295 N N . LYS A 1 170 ? 5.195 0.590 9.495 1.00 94.19 170 LYS A N 1
ATOM 1296 C CA . LYS A 1 170 ? 6.549 0.892 9.051 1.00 94.19 170 LYS A CA 1
ATOM 1297 C C . LYS A 1 170 ? 6.785 0.180 7.736 1.00 94.19 170 LYS A C 1
ATOM 1299 O O . LYS A 1 170 ? 6.503 -1.010 7.640 1.00 94.19 170 LYS A O 1
ATOM 1304 N N . LEU A 1 171 ? 7.319 0.896 6.754 1.00 95.25 171 LEU A N 1
ATOM 1305 C CA . LEU A 1 171 ? 7.800 0.307 5.511 1.00 95.25 171 LEU A CA 1
ATOM 1306 C C . LEU A 1 171 ? 9.325 0.365 5.493 1.00 95.25 171 LEU A C 1
ATOM 1308 O O . LEU A 1 171 ? 9.925 1.421 5.711 1.00 95.25 171 LEU A O 1
ATOM 1312 N N . GLU A 1 172 ? 9.943 -0.779 5.220 1.00 97.00 172 GLU A N 1
ATOM 1313 C CA . GLU A 1 172 ? 11.388 -0.924 5.095 1.00 97.00 172 GLU A CA 1
ATOM 1314 C C . GLU A 1 172 ? 11.724 -1.696 3.816 1.00 97.00 172 GLU A C 1
ATOM 1316 O O . GLU A 1 172 ? 11.266 -2.814 3.608 1.00 97.00 172 GLU A O 1
ATOM 1321 N N . LEU A 1 173 ? 12.510 -1.081 2.939 1.00 97.56 173 LEU A N 1
ATOM 1322 C CA . LEU A 1 173 ? 13.056 -1.694 1.734 1.00 97.56 173 LEU A CA 1
ATOM 1323 C C . LEU A 1 173 ? 14.482 -2.169 1.970 1.00 97.56 173 LEU A C 1
ATOM 1325 O O . LEU A 1 173 ? 15.273 -1.489 2.630 1.00 97.56 173 LEU A O 1
ATOM 1329 N N . ASP A 1 174 ? 14.830 -3.285 1.337 1.00 97.69 174 ASP A N 1
ATOM 1330 C CA . ASP A 1 174 ? 16.215 -3.712 1.214 1.00 97.69 174 ASP A CA 1
ATOM 1331 C C . ASP A 1 174 ? 17.038 -2.610 0.509 1.00 97.69 174 ASP A C 1
ATOM 1333 O O . ASP A 1 174 ? 16.568 -2.042 -0.485 1.00 97.69 174 ASP A O 1
ATOM 1337 N N . PRO A 1 175 ? 18.268 -2.300 0.967 1.00 95.06 175 PRO A N 1
ATOM 1338 C CA . PRO A 1 175 ? 19.107 -1.265 0.360 1.00 95.06 175 PRO A CA 1
ATOM 1339 C C . PRO A 1 175 ? 19.425 -1.470 -1.129 1.00 95.06 175 PRO A C 1
ATOM 1341 O O . PRO A 1 175 ? 19.809 -0.512 -1.799 1.00 95.06 175 PRO A O 1
ATOM 1344 N N . SER A 1 176 ? 19.306 -2.698 -1.645 1.00 95.12 176 SER A N 1
ATOM 1345 C CA . SER A 1 176 ? 19.473 -3.016 -3.068 1.00 95.12 176 SER A CA 1
ATOM 1346 C C . SER A 1 176 ? 18.235 -2.715 -3.920 1.00 95.12 176 SER A C 1
ATOM 1348 O O . SER A 1 176 ? 18.357 -2.614 -5.140 1.00 95.12 176 SER A O 1
ATOM 1350 N N . SER A 1 177 ? 17.068 -2.523 -3.297 1.00 94.81 177 SER A N 1
ATOM 1351 C CA . SER A 1 177 ? 15.821 -2.195 -3.994 1.00 94.81 177 SER A CA 1
ATOM 1352 C C . SER A 1 177 ? 15.779 -0.724 -4.426 1.00 94.81 177 SER A C 1
ATOM 1354 O O . SER A 1 177 ? 16.371 0.136 -3.757 1.00 94.81 177 SER A O 1
ATOM 1356 N N . PRO A 1 178 ? 15.031 -0.374 -5.491 1.00 93.75 178 PRO A N 1
ATOM 1357 C CA . PRO A 1 178 ? 14.770 1.020 -5.829 1.00 93.75 178 PRO A CA 1
ATOM 1358 C C . PRO A 1 178 ? 14.055 1.753 -4.683 1.00 93.75 178 PRO A C 1
ATOM 1360 O O . PRO A 1 178 ? 13.045 1.292 -4.162 1.00 93.75 178 PRO A O 1
ATOM 1363 N N . GLN A 1 179 ? 14.550 2.938 -4.320 1.00 92.69 179 GLN A N 1
ATOM 1364 C CA . GLN A 1 179 ? 14.090 3.703 -3.146 1.00 92.69 179 GLN A CA 1
ATOM 1365 C C . GLN A 1 179 ? 13.024 4.765 -3.483 1.00 92.69 179 GLN A C 1
ATOM 1367 O O . GLN A 1 179 ? 12.858 5.753 -2.767 1.00 92.69 179 GLN A O 1
ATOM 1372 N N . ASN A 1 180 ? 12.333 4.616 -4.616 1.00 94.44 180 ASN A N 1
ATOM 1373 C CA . ASN A 1 180 ? 11.273 5.531 -5.031 1.00 94.44 180 ASN A CA 1
ATOM 1374 C C . ASN A 1 180 ? 9.942 5.062 -4.438 1.00 94.44 180 ASN A C 1
ATOM 1376 O O . ASN A 1 180 ? 9.334 4.138 -4.971 1.00 94.44 180 ASN A O 1
ATOM 1380 N N . ILE A 1 181 ? 9.513 5.694 -3.344 1.00 95.94 181 ILE A N 1
ATOM 1381 C CA . ILE A 1 181 ? 8.239 5.408 -2.678 1.00 95.94 181 ILE A CA 1
ATOM 1382 C C . ILE A 1 181 ? 7.366 6.665 -2.714 1.00 95.94 181 ILE A C 1
ATOM 1384 O O . ILE A 1 181 ? 7.850 7.762 -2.422 1.00 95.94 181 ILE A O 1
ATOM 1388 N N . PHE A 1 182 ? 6.091 6.506 -3.059 1.00 96.19 182 PHE A N 1
ATOM 1389 C CA . PHE A 1 182 ? 5.126 7.588 -3.222 1.00 96.19 182 PHE A CA 1
ATOM 1390 C C . PHE A 1 182 ? 3.834 7.297 -2.464 1.00 96.19 182 PHE A C 1
ATOM 1392 O O . PHE A 1 182 ? 3.304 6.191 -2.545 1.00 96.19 182 PHE A O 1
ATOM 1399 N N . LEU A 1 183 ? 3.312 8.304 -1.763 1.00 95.31 183 LEU A N 1
ATOM 1400 C CA . LEU A 1 183 ? 2.120 8.175 -0.927 1.00 95.31 183 LEU A CA 1
ATOM 1401 C C . LEU A 1 183 ? 0.909 8.904 -1.512 1.00 95.31 183 LEU A C 1
ATOM 1403 O O . LEU A 1 183 ? 1.013 10.075 -1.903 1.00 95.31 183 LEU A O 1
ATOM 1407 N N . GLY A 1 184 ? -0.220 8.191 -1.530 1.00 94.50 184 GLY A N 1
ATOM 1408 C CA . GLY A 1 184 ? -1.565 8.688 -1.817 1.00 94.50 184 GLY A CA 1
ATOM 1409 C C . GLY A 1 184 ? -1.724 9.435 -3.138 1.00 94.50 184 GLY A C 1
ATOM 1410 O O . GLY A 1 184 ? -0.855 9.437 -4.013 1.00 94.50 184 GLY A O 1
ATOM 1411 N N . THR A 1 185 ? -2.856 10.128 -3.268 1.00 94.50 185 THR A N 1
ATOM 1412 C CA . THR A 1 185 ? -3.266 10.827 -4.501 1.00 94.50 185 THR A CA 1
ATOM 1413 C C . THR A 1 185 ? -2.202 11.806 -5.021 1.00 94.50 185 THR A C 1
ATOM 1415 O O . THR A 1 185 ? -2.012 11.960 -6.228 1.00 94.50 185 THR A O 1
ATOM 1418 N N . ASN A 1 186 ? -1.480 12.462 -4.106 1.00 91.00 186 ASN A N 1
ATOM 1419 C CA . ASN A 1 186 ? -0.500 13.503 -4.424 1.00 91.00 186 ASN A CA 1
ATOM 1420 C C . ASN A 1 186 ? 0.901 12.961 -4.744 1.00 91.00 186 ASN A C 1
ATOM 1422 O O . ASN A 1 186 ? 1.791 13.760 -5.040 1.00 91.00 186 ASN A O 1
ATOM 1426 N N . LYS A 1 187 ? 1.110 11.636 -4.681 1.00 94.69 187 LYS A N 1
ATOM 1427 C CA . LYS A 1 187 ? 2.413 10.987 -4.885 1.00 94.69 187 LYS A CA 1
ATOM 1428 C C . LYS A 1 187 ? 3.508 11.631 -4.022 1.00 94.69 187 LYS A C 1
ATOM 1430 O O . LYS A 1 187 ? 4.577 11.987 -4.522 1.00 94.69 187 LYS A O 1
ATOM 1435 N N . VAL A 1 188 ? 3.239 11.823 -2.728 1.00 92.19 188 VAL A N 1
ATOM 1436 C CA . VAL A 1 188 ? 4.219 12.416 -1.803 1.00 92.19 188 VAL A CA 1
ATOM 1437 C C . VAL A 1 188 ? 5.416 11.479 -1.706 1.00 92.19 188 VAL A C 1
ATOM 1439 O O . VAL A 1 188 ? 5.272 10.333 -1.286 1.00 92.19 188 VAL A O 1
ATOM 1442 N N . LYS A 1 189 ? 6.592 11.942 -2.139 1.00 92.25 189 LYS A N 1
ATOM 1443 C CA . LYS A 1 189 ? 7.798 11.112 -2.145 1.00 92.25 189 LYS A CA 1
ATOM 1444 C C . LYS A 1 189 ? 8.353 10.956 -0.731 1.00 92.25 189 LYS A C 1
ATOM 1446 O O . LYS A 1 189 ? 8.623 11.957 -0.069 1.00 92.25 189 LYS A O 1
ATOM 1451 N N . VAL A 1 190 ? 8.607 9.715 -0.328 1.00 92.56 190 VAL A N 1
ATOM 1452 C CA . VAL A 1 190 ? 9.237 9.353 0.952 1.00 92.56 190 VAL A CA 1
ATOM 1453 C C . VAL A 1 190 ? 10.448 8.444 0.728 1.00 92.56 190 VAL A C 1
ATOM 1455 O O . VAL A 1 190 ? 10.717 8.017 -0.397 1.00 92.56 190 VAL A O 1
ATOM 1458 N N . ILE A 1 191 ? 11.227 8.204 1.784 1.00 90.19 191 ILE A N 1
ATOM 1459 C CA . ILE A 1 191 ? 12.467 7.416 1.742 1.00 90.19 191 ILE A CA 1
ATOM 1460 C C . ILE A 1 191 ? 12.376 6.325 2.806 1.00 90.19 191 ILE A C 1
ATOM 1462 O O . ILE A 1 191 ? 11.973 6.605 3.928 1.00 90.19 191 ILE A O 1
ATOM 1466 N N . SER A 1 192 ? 12.770 5.100 2.461 1.00 91.88 192 SER A N 1
ATOM 1467 C CA . SER A 1 192 ? 12.834 3.987 3.408 1.00 91.88 192 SER A CA 1
ATOM 1468 C C . SER A 1 192 ? 14.085 4.056 4.312 1.00 91.88 192 SER A C 1
ATOM 1470 O O . SER A 1 192 ? 15.154 4.455 3.842 1.00 91.88 192 SER A O 1
ATOM 1472 N N . PRO A 1 193 ? 13.997 3.607 5.580 1.00 93.19 193 PRO A N 1
ATOM 1473 C CA . PRO A 1 193 ? 12.766 3.208 6.258 1.00 93.19 193 PRO A CA 1
ATOM 1474 C C . PRO A 1 193 ? 11.950 4.438 6.666 1.00 93.19 193 PRO A C 1
ATOM 1476 O O . PRO A 1 193 ? 12.517 5.468 7.034 1.00 93.19 193 PRO A O 1
ATOM 1479 N N . PHE A 1 194 ? 10.626 4.308 6.654 1.00 88.62 194 PHE A N 1
ATOM 1480 C CA . PHE A 1 194 ? 9.745 5.332 7.208 1.00 88.62 194 PHE A CA 1
ATOM 1481 C C . PHE A 1 194 ? 8.584 4.716 7.983 1.00 88.62 194 PHE A C 1
ATOM 1483 O O . PHE A 1 194 ? 8.162 3.586 7.724 1.00 88.62 194 PHE A O 1
ATOM 1490 N N . GLU A 1 195 ? 8.089 5.483 8.947 1.00 89.00 195 GLU A N 1
ATOM 1491 C CA . GLU A 1 195 ? 6.945 5.135 9.781 1.00 89.00 195 GLU A CA 1
ATOM 1492 C C . GLU A 1 195 ? 5.784 6.075 9.460 1.00 89.00 195 GLU A C 1
ATOM 1494 O O . GLU A 1 195 ? 5.973 7.278 9.235 1.00 89.00 195 GLU A O 1
ATOM 1499 N N . PHE A 1 196 ? 4.577 5.516 9.423 1.00 84.31 196 PHE A N 1
ATOM 1500 C CA . PHE A 1 196 ? 3.357 6.305 9.367 1.00 84.31 196 PHE A CA 1
ATOM 1501 C C . PHE A 1 196 ? 3.060 6.822 10.754 1.00 84.31 196 PHE A C 1
ATOM 1503 O O . PHE A 1 196 ? 2.991 6.049 11.710 1.00 84.31 196 PHE A O 1
ATOM 1510 N N . ILE A 1 197 ? 2.845 8.125 10.847 1.00 79.00 197 ILE A N 1
ATOM 1511 C CA . ILE A 1 197 ? 2.457 8.762 12.090 1.00 79.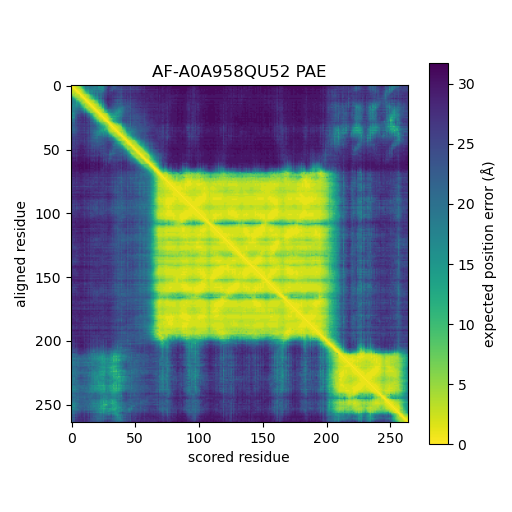00 197 ILE A CA 1
ATOM 1512 C C . ILE A 1 197 ? 1.054 9.315 11.920 1.00 79.00 197 ILE A C 1
ATOM 1514 O O . ILE A 1 197 ? 0.725 10.009 10.952 1.00 79.00 197 ILE A O 1
ATOM 1518 N N . SER A 1 198 ? 0.209 8.984 12.897 1.00 71.69 198 SER A N 1
ATOM 1519 C CA . SER A 1 198 ? -1.071 9.661 13.049 1.00 71.69 198 SER A CA 1
ATOM 1520 C C . SER A 1 198 ? -0.810 11.133 13.326 1.00 71.69 198 SER A C 1
ATOM 1522 O O . SER A 1 198 ? -0.247 11.503 14.353 1.00 71.69 198 SER A O 1
ATOM 1524 N N . ASP A 1 199 ? -1.262 11.986 12.421 1.00 67.25 199 ASP A N 1
ATOM 1525 C CA . ASP A 1 199 ? -1.311 13.434 12.605 1.00 67.25 199 ASP A CA 1
ATOM 1526 C C . ASP A 1 199 ? -2.571 13.865 13.383 1.00 67.25 199 ASP A C 1
ATOM 1528 O O . ASP A 1 199 ? -2.976 15.026 13.338 1.00 67.25 199 ASP A O 1
ATOM 1532 N N . GLY A 1 200 ? -3.228 12.925 14.075 1.00 61.66 200 GLY A N 1
ATOM 1533 C CA . GLY A 1 200 ? -4.538 13.134 14.686 1.00 61.66 200 GLY A CA 1
ATOM 1534 C C . GLY A 1 200 ? -5.684 13.134 13.671 1.00 61.66 200 GLY A C 1
ATOM 1535 O O . GLY A 1 200 ? -6.844 13.103 14.082 1.00 61.66 200 GLY A O 1
ATOM 1536 N N . SER A 1 201 ? -5.390 13.091 12.365 1.00 56.84 201 SER A N 1
ATOM 1537 C CA . SER A 1 201 ? -6.308 12.557 11.366 1.00 56.84 201 SER A CA 1
ATOM 1538 C C . SER A 1 201 ? -6.075 11.052 11.298 1.00 56.84 201 SER A C 1
ATOM 1540 O O . SER A 1 201 ? -5.478 10.491 10.381 1.00 56.84 201 SER A O 1
ATOM 1542 N N . GLU A 1 202 ? -6.524 10.348 12.338 1.00 52.59 202 GLU A N 1
ATOM 1543 C CA . GLU A 1 202 ? -6.834 8.945 12.101 1.00 52.59 202 GLU A CA 1
ATOM 1544 C C . GLU A 1 202 ? -7.785 8.931 10.896 1.00 52.59 202 GLU A C 1
ATOM 1546 O O . GLU A 1 202 ? -8.745 9.720 10.903 1.00 52.59 202 GLU A O 1
ATOM 1551 N N . PRO A 1 203 ? -7.516 8.137 9.835 1.00 49.03 203 PRO A N 1
ATOM 1552 C CA . PRO A 1 203 ? -8.557 7.856 8.860 1.00 49.03 203 PRO A CA 1
ATOM 1553 C C . PRO A 1 203 ? -9.676 7.338 9.723 1.00 49.03 203 PRO A C 1
ATOM 1555 O O . PRO A 1 203 ? -9.456 6.335 10.406 1.00 49.03 203 PRO A O 1
ATOM 1558 N N . LYS A 1 204 ? -10.738 8.156 9.850 1.00 45.62 204 LYS A N 1
ATOM 1559 C CA . LYS A 1 204 ? -11.774 7.975 10.865 1.00 45.62 204 LYS A CA 1
ATOM 1560 C C . LYS A 1 204 ? -12.008 6.497 10.885 1.00 45.62 204 LYS A C 1
ATOM 1562 O O . LYS A 1 204 ? -12.395 5.979 9.832 1.00 45.62 204 LYS A O 1
ATOM 1567 N N . ASP A 1 205 ? -11.650 5.856 12.001 1.00 44.03 205 ASP A N 1
ATOM 1568 C CA . ASP A 1 205 ? -11.911 4.445 12.171 1.00 44.03 205 ASP A CA 1
ATOM 1569 C C . ASP A 1 205 ? -13.357 4.339 11.751 1.00 44.03 205 ASP A C 1
ATOM 1571 O O . ASP A 1 205 ? -14.226 4.998 12.339 1.00 44.03 205 ASP A O 1
ATOM 1575 N N . SER A 1 206 ? -13.581 3.729 10.589 1.00 45.25 206 SER A N 1
ATOM 1576 C CA . SER A 1 206 ? -14.871 3.810 9.936 1.00 45.25 206 SER A CA 1
ATOM 1577 C C . SER A 1 206 ? -15.723 2.765 10.631 1.00 45.25 206 SER A C 1
ATOM 1579 O O . SER A 1 206 ? -16.367 1.927 10.019 1.00 45.25 206 SER A O 1
ATOM 1581 N N . VAL A 1 207 ? -15.859 2.918 11.950 1.00 45.00 207 VAL A N 1
ATOM 1582 C CA . VAL A 1 207 ? -17.151 3.277 12.499 1.00 45.00 207 VAL A CA 1
ATOM 1583 C C . VAL A 1 207 ? -17.734 4.356 11.587 1.00 45.00 207 VAL A C 1
ATOM 1585 O O . VAL A 1 207 ? -17.723 5.553 11.878 1.00 45.00 207 VAL A O 1
ATOM 1588 N N . VAL A 1 208 ? -18.252 3.915 10.435 1.00 49.75 208 VAL A N 1
ATOM 1589 C CA . VAL A 1 208 ? -19.378 4.558 9.798 1.00 49.75 208 VAL A CA 1
ATOM 1590 C C . VAL A 1 208 ? -20.313 4.739 10.966 1.00 49.75 208 VAL A C 1
ATOM 1592 O O . VAL A 1 208 ? -20.867 3.777 11.505 1.00 49.75 208 VAL A O 1
ATOM 1595 N N . SER A 1 209 ? -20.364 5.965 11.469 1.00 52.69 209 SER A N 1
ATOM 1596 C CA . SER A 1 209 ? -21.398 6.339 12.387 1.00 52.69 209 SER A CA 1
ATOM 1597 C C . SER A 1 209 ? -22.654 6.068 11.582 1.00 52.69 209 SER A C 1
ATOM 1599 O O . SER A 1 209 ? -23.027 6.860 10.726 1.00 52.69 209 SER A O 1
ATOM 1601 N N . LEU A 1 210 ? -23.292 4.921 11.834 1.00 59.28 210 LEU A N 1
ATOM 1602 C CA . LEU A 1 210 ? -24.619 4.611 11.311 1.00 59.28 210 LEU A CA 1
ATOM 1603 C C . LEU A 1 210 ? -25.592 5.730 11.693 1.00 59.28 210 LEU A C 1
ATOM 1605 O O . LEU A 1 210 ? -26.679 5.810 11.143 1.00 59.28 210 LEU A O 1
ATOM 1609 N N . CYS A 1 211 ? -25.211 6.574 12.652 1.00 78.56 211 CYS A N 1
ATOM 1610 C CA . CYS A 1 211 ? -25.905 7.772 13.037 1.00 78.56 211 CYS A CA 1
ATOM 1611 C C . CYS A 1 211 ? -25.935 8.812 11.895 1.00 78.56 211 CYS A C 1
ATOM 1613 O O . CYS A 1 211 ? -24.896 9.293 11.443 1.00 78.56 211 CYS A O 1
ATOM 1615 N N . GLY A 1 212 ? -27.149 9.183 11.480 1.00 84.31 212 GLY A N 1
ATOM 1616 C CA . GLY A 1 212 ? -27.431 10.256 10.526 1.00 84.31 212 GLY A CA 1
ATOM 1617 C C . GLY A 1 212 ? -28.334 9.795 9.385 1.00 84.31 212 GLY A C 1
ATOM 1618 O O . GLY A 1 212 ? -28.060 8.792 8.736 1.00 84.31 212 GLY A O 1
ATOM 1619 N N . LYS A 1 213 ? -29.421 10.532 9.123 1.00 89.25 213 LYS A N 1
ATOM 1620 C CA . LYS A 1 213 ? -30.273 10.252 7.961 1.00 89.25 213 LYS A CA 1
ATOM 1621 C C . LYS A 1 213 ? -29.473 10.499 6.670 1.00 89.25 213 LYS A C 1
ATOM 1623 O O . LYS A 1 213 ? -28.981 11.617 6.508 1.00 89.25 213 LYS A O 1
ATOM 1628 N N . PRO A 1 214 ? -29.374 9.525 5.745 1.00 85.31 214 PRO A N 1
ATOM 1629 C CA . PRO A 1 214 ? -28.740 9.758 4.456 1.00 85.31 214 PRO A CA 1
ATOM 1630 C C . PRO A 1 214 ? -29.527 10.804 3.656 1.00 85.31 214 PRO A C 1
ATOM 1632 O O . PRO A 1 214 ? -30.755 10.900 3.756 1.00 85.31 214 PRO A O 1
ATOM 1635 N N . ILE A 1 215 ? -28.822 11.603 2.857 1.00 87.94 215 ILE A N 1
ATOM 1636 C CA . ILE A 1 215 ? -29.455 12.508 1.895 1.00 87.94 215 ILE A CA 1
ATOM 1637 C C . ILE A 1 215 ? -29.881 11.649 0.708 1.00 87.94 215 ILE A C 1
ATOM 1639 O O . ILE A 1 215 ? -29.027 11.186 -0.038 1.00 87.94 215 ILE A O 1
ATOM 1643 N N . LEU A 1 216 ? -31.188 11.428 0.566 1.00 89.19 216 LEU A N 1
ATOM 1644 C CA . LEU A 1 216 ? -31.744 10.582 -0.484 1.00 89.19 216 LEU A CA 1
ATOM 1645 C C . LEU A 1 216 ? -32.536 11.398 -1.515 1.00 89.19 216 LEU A C 1
ATOM 1647 O O . LEU A 1 216 ? -33.332 12.276 -1.166 1.00 89.19 216 LEU A O 1
ATOM 1651 N N . SER A 1 217 ? -32.356 11.059 -2.784 1.00 88.56 217 SER A N 1
ATOM 1652 C CA . SER A 1 217 ? -33.036 11.587 -3.960 1.00 88.56 217 SER A CA 1
ATOM 1653 C C . SER A 1 217 ? -34.056 10.570 -4.464 1.00 88.56 217 SER A C 1
ATOM 1655 O O . SER A 1 217 ? -33.704 9.542 -5.029 1.00 88.56 217 SER A O 1
ATOM 1657 N N . LYS A 1 218 ? -35.354 10.854 -4.309 1.00 85.56 218 LYS A N 1
ATOM 1658 C CA . LYS A 1 218 ? -36.424 9.920 -4.725 1.00 85.56 218 LYS A CA 1
ATOM 1659 C C . LYS A 1 218 ? -36.416 9.603 -6.224 1.00 85.56 218 LYS A C 1
ATOM 1661 O O . LYS A 1 218 ? -36.887 8.542 -6.622 1.00 85.56 218 LYS A O 1
ATOM 1666 N N . ASP A 1 219 ? -35.885 10.521 -7.027 1.00 81.75 219 ASP A N 1
ATOM 1667 C CA . ASP A 1 219 ? -35.842 10.400 -8.482 1.00 81.75 219 ASP A CA 1
ATOM 1668 C C . ASP A 1 219 ? -34.618 9.611 -8.968 1.00 81.75 219 ASP A C 1
ATOM 1670 O O . ASP A 1 219 ? -34.633 9.106 -10.089 1.00 81.75 219 ASP A O 1
ATOM 1674 N N . GLN A 1 220 ? -33.573 9.486 -8.145 1.00 79.88 220 GLN A N 1
ATOM 1675 C CA . GLN A 1 220 ? -32.290 8.886 -8.535 1.00 79.88 220 GLN A CA 1
ATOM 1676 C C . GLN A 1 220 ? -31.962 7.617 -7.748 1.00 79.88 220 GLN A C 1
ATOM 1678 O O . GLN A 1 220 ? -31.391 6.685 -8.310 1.00 79.88 220 GLN A O 1
ATOM 1683 N N . ASP A 1 221 ? -32.359 7.557 -6.481 1.00 83.25 221 ASP A N 1
ATOM 1684 C CA . ASP A 1 221 ? -31.985 6.480 -5.580 1.00 83.25 221 ASP A CA 1
ATOM 1685 C C . ASP A 1 221 ? -33.016 5.352 -5.608 1.00 83.25 221 ASP A C 1
ATOM 1687 O O . ASP A 1 221 ? -34.229 5.569 -5.526 1.00 83.25 221 ASP A O 1
ATOM 1691 N N . PHE A 1 222 ? -32.511 4.124 -5.684 1.00 86.69 222 PHE A N 1
ATOM 1692 C CA . PHE A 1 222 ? -33.292 2.895 -5.650 1.00 86.69 222 PHE A CA 1
ATOM 1693 C C . PHE A 1 222 ? -32.683 1.945 -4.618 1.00 86.69 222 PHE A C 1
ATOM 1695 O O . PHE A 1 222 ? -31.493 1.643 -4.689 1.00 86.69 222 PHE A O 1
ATOM 1702 N N . GLY A 1 223 ? -33.486 1.472 -3.662 1.00 86.69 223 GLY A N 1
ATOM 1703 C CA . GLY A 1 223 ? -33.013 0.529 -2.646 1.00 86.69 223 GLY A CA 1
ATOM 1704 C C . GLY A 1 223 ? -33.652 0.682 -1.268 1.00 86.69 223 GLY A C 1
ATOM 1705 O O . GLY A 1 223 ? -34.578 1.470 -1.069 1.00 86.69 223 GLY A O 1
ATOM 1706 N N . ALA A 1 224 ? -33.130 -0.099 -0.320 1.00 86.00 224 ALA A N 1
ATOM 1707 C CA . ALA A 1 224 ? -33.417 -0.000 1.106 1.00 86.00 224 ALA A CA 1
ATOM 1708 C C . ALA A 1 224 ? -32.239 0.682 1.815 1.00 86.00 224 ALA A C 1
ATOM 1710 O O . ALA A 1 224 ? -31.106 0.213 1.740 1.00 86.00 224 ALA A O 1
ATOM 1711 N N . PHE A 1 225 ? -32.515 1.771 2.518 1.00 87.56 225 PHE A N 1
ATOM 1712 C CA . PHE A 1 225 ? -31.532 2.591 3.213 1.00 87.56 225 PHE A CA 1
ATOM 1713 C C . PHE A 1 225 ? -31.763 2.461 4.710 1.00 87.56 225 PHE A C 1
ATOM 1715 O O . PHE A 1 225 ? -32.859 2.751 5.189 1.00 87.56 225 PHE A O 1
ATOM 1722 N N . VAL A 1 226 ? -30.742 2.029 5.447 1.00 86.94 226 VAL A N 1
ATOM 1723 C CA . VAL A 1 226 ? -30.804 1.846 6.900 1.00 86.94 226 VAL A CA 1
ATOM 1724 C C . VAL A 1 226 ? -29.861 2.836 7.562 1.00 86.94 226 VAL A C 1
ATOM 1726 O O . VAL A 1 226 ? -28.696 2.927 7.188 1.00 86.94 226 VAL A O 1
ATOM 1729 N N . TRP A 1 227 ? -30.352 3.561 8.561 1.00 88.62 227 TRP A N 1
ATOM 1730 C CA . TRP A 1 227 ? -29.521 4.443 9.377 1.00 88.62 227 TRP A CA 1
ATOM 1731 C C . TRP A 1 227 ? -30.007 4.467 10.820 1.00 88.62 227 TRP A C 1
ATOM 1733 O O . TRP A 1 227 ? -31.179 4.247 11.111 1.00 88.62 227 TRP A O 1
ATOM 1743 N N . LYS A 1 228 ? -29.105 4.765 11.743 1.00 86.88 228 LYS A N 1
ATOM 1744 C CA . LYS A 1 228 ? -29.401 5.049 13.142 1.00 86.88 228 LYS A CA 1
ATOM 1745 C C . LYS A 1 228 ? -29.677 6.544 13.292 1.00 86.88 228 LYS A C 1
ATOM 1747 O O . LYS A 1 228 ? -29.025 7.382 12.683 1.00 86.88 228 LYS A O 1
ATOM 1752 N N . ASP A 1 229 ? -30.658 6.922 14.085 1.00 87.50 229 ASP A N 1
ATOM 1753 C CA . ASP A 1 229 ? -30.836 8.310 14.493 1.00 87.50 229 ASP A CA 1
ATOM 1754 C C . ASP A 1 229 ? -29.842 8.632 15.619 1.00 87.50 229 ASP A C 1
ATOM 1756 O O . ASP A 1 229 ? -29.728 7.879 16.590 1.00 87.50 229 ASP A O 1
ATOM 1760 N N . CYS A 1 230 ? -29.084 9.722 15.469 1.00 82.12 230 CYS A N 1
ATOM 1761 C CA . CYS A 1 230 ? -28.000 10.064 16.393 1.00 82.12 230 CYS A CA 1
ATOM 1762 C C . CYS A 1 230 ? -28.498 10.407 17.803 1.00 82.12 230 CYS A C 1
ATOM 1764 O O . CYS A 1 230 ? -27.800 10.133 18.777 1.00 82.12 230 CYS A O 1
ATOM 1766 N N . GLU A 1 231 ? -29.691 10.989 17.930 1.00 84.38 231 GLU A N 1
ATOM 1767 C CA . GLU A 1 231 ? -30.227 11.436 19.219 1.00 84.38 231 GLU A CA 1
ATOM 1768 C C . GLU A 1 231 ? -30.982 10.306 19.917 1.00 84.38 231 GLU A C 1
ATOM 1770 O O . GLU A 1 231 ? -30.791 10.038 21.101 1.00 84.38 231 GLU A O 1
ATOM 1775 N N . THR A 1 232 ? -31.837 9.614 19.171 1.00 86.88 232 THR A N 1
ATOM 1776 C CA . THR A 1 232 ? -32.766 8.623 19.721 1.00 86.88 232 THR A CA 1
ATOM 1777 C C . THR A 1 232 ? -32.209 7.207 19.724 1.00 86.88 232 THR A C 1
ATOM 1779 O O . THR A 1 232 ? -32.798 6.330 20.352 1.00 86.88 232 THR A O 1
ATOM 1782 N N . GLN A 1 233 ? -31.095 6.965 19.025 1.00 82.94 233 GLN A N 1
ATOM 1783 C CA . GLN A 1 233 ? -30.495 5.641 18.831 1.00 82.94 233 GLN A CA 1
ATOM 1784 C C . GLN A 1 233 ? -31.422 4.640 18.113 1.00 82.94 233 GLN A C 1
ATOM 1786 O O . GLN A 1 233 ? -31.134 3.443 18.076 1.00 82.94 233 GLN A O 1
ATOM 1791 N N . ILE A 1 234 ? -32.517 5.120 17.514 1.00 84.75 234 ILE A N 1
ATOM 1792 C CA . ILE A 1 234 ? -33.488 4.309 16.779 1.00 84.75 234 ILE A CA 1
ATOM 1793 C C . ILE A 1 234 ? -32.960 4.039 15.370 1.00 84.75 234 ILE A C 1
ATOM 1795 O O . ILE A 1 234 ? -32.539 4.961 14.675 1.00 84.75 234 ILE A O 1
ATOM 1799 N N . PHE A 1 235 ? -33.029 2.786 14.923 1.00 84.62 235 PHE A N 1
ATOM 1800 C CA . PHE A 1 235 ? -32.798 2.447 13.521 1.00 84.62 235 PHE A CA 1
ATOM 1801 C C . PHE A 1 235 ? -34.025 2.795 12.679 1.00 84.62 235 PHE A C 1
ATOM 1803 O O . PHE A 1 235 ? -35.156 2.439 13.010 1.00 84.62 235 PHE A O 1
ATOM 1810 N N . ASN A 1 236 ? -33.780 3.482 11.575 1.00 88.56 236 ASN A N 1
ATOM 1811 C CA . ASN A 1 236 ? -34.750 3.853 10.567 1.00 88.56 236 ASN A CA 1
ATOM 1812 C C . ASN A 1 236 ? -34.445 3.090 9.283 1.00 88.56 236 ASN A C 1
ATOM 1814 O O . ASN A 1 236 ? -33.288 2.784 8.989 1.00 88.56 236 ASN A O 1
ATOM 1818 N N . VAL A 1 237 ? -35.497 2.823 8.517 1.00 89.38 237 VAL A N 1
ATOM 1819 C CA . VAL A 1 237 ? -35.403 2.209 7.196 1.00 89.38 237 VAL A CA 1
ATOM 1820 C C . VAL A 1 237 ? -36.240 3.038 6.229 1.00 89.38 237 VAL A C 1
ATOM 1822 O O . VAL A 1 237 ? -37.404 3.325 6.513 1.00 89.38 237 VAL A O 1
ATOM 1825 N N . GLU A 1 238 ? -35.660 3.431 5.098 1.00 90.69 238 GLU A N 1
ATOM 1826 C CA . GLU A 1 238 ? -36.358 4.090 3.990 1.00 90.69 238 GLU A CA 1
ATOM 1827 C C . GLU A 1 238 ? -36.181 3.275 2.715 1.00 90.69 238 GLU A C 1
ATOM 1829 O O . GLU A 1 238 ? -35.112 2.741 2.444 1.00 90.69 238 GLU A O 1
ATOM 1834 N N . PHE A 1 239 ? -37.253 3.169 1.942 1.00 88.81 239 PHE A N 1
ATOM 1835 C CA . PHE A 1 239 ? -37.311 2.384 0.719 1.00 88.81 239 PHE A CA 1
ATOM 1836 C C . PHE A 1 239 ? -37.617 3.323 -0.443 1.00 88.81 239 PHE A C 1
ATOM 1838 O O . PHE A 1 239 ? -38.632 4.025 -0.399 1.00 88.81 239 PHE A O 1
ATOM 1845 N N . LEU A 1 240 ? -36.766 3.342 -1.470 1.00 88.00 240 LEU A N 1
ATOM 1846 C CA . LEU A 1 240 ? -36.928 4.218 -2.632 1.00 88.00 240 LEU A CA 1
ATOM 1847 C C . LEU A 1 240 ? -37.001 3.440 -3.938 1.00 88.00 240 LEU A C 1
ATOM 1849 O O . LEU A 1 240 ? -36.256 2.489 -4.156 1.00 88.00 240 LEU A O 1
ATOM 1853 N N . ALA A 1 241 ? -37.913 3.881 -4.803 1.00 84.94 241 ALA A N 1
ATOM 1854 C CA . ALA A 1 241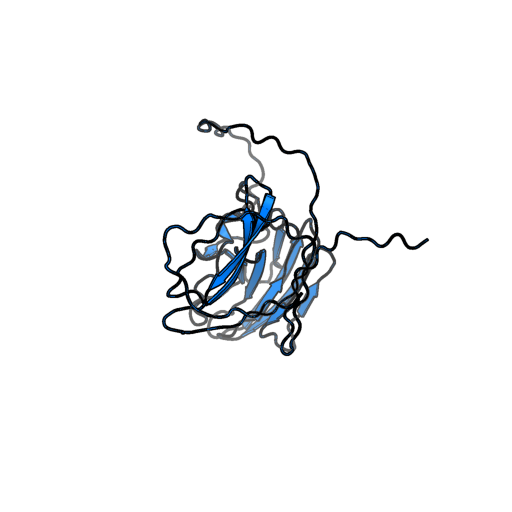 ? -38.204 3.251 -6.084 1.00 84.94 241 ALA A CA 1
ATOM 1855 C C . ALA A 1 241 ? -37.338 3.697 -7.251 1.00 84.94 241 ALA A C 1
ATOM 1857 O O . ALA A 1 241 ? -37.262 2.964 -8.235 1.00 84.94 241 ALA A O 1
ATOM 1858 N N . GLY A 1 242 ? -36.690 4.854 -7.132 1.00 84.50 242 GLY A N 1
ATOM 1859 C CA . GLY A 1 242 ? -35.988 5.502 -8.229 1.00 84.50 242 GLY A CA 1
ATOM 1860 C C . GLY A 1 242 ? -36.923 5.905 -9.379 1.00 84.50 242 GLY A C 1
ATOM 1861 O O . GLY A 1 242 ? -37.671 5.102 -9.943 1.00 84.50 242 GLY A O 1
ATOM 1862 N N . GLY A 1 243 ? -36.844 7.166 -9.793 1.00 81.94 243 GLY A N 1
ATOM 1863 C CA . GLY A 1 243 ? -37.449 7.664 -11.029 1.00 81.94 243 GLY A CA 1
ATOM 1864 C C . GLY A 1 243 ? -38.959 7.417 -11.189 1.00 81.94 243 GLY A C 1
ATOM 1865 O O . GLY A 1 243 ? -39.744 7.548 -10.255 1.00 81.94 243 GLY A O 1
ATOM 1866 N N . ASN A 1 244 ? -39.375 7.081 -12.420 1.00 77.81 244 ASN A N 1
ATOM 1867 C CA . ASN A 1 244 ? -40.785 6.974 -12.837 1.00 77.81 244 ASN A CA 1
ATOM 1868 C C . ASN A 1 244 ? -41.408 5.576 -12.637 1.00 77.81 244 ASN A C 1
ATOM 1870 O O . ASN A 1 244 ? -42.410 5.253 -13.286 1.00 77.81 244 ASN A O 1
ATOM 1874 N N . GLN A 1 245 ? -40.821 4.708 -11.810 1.00 68.12 245 GLN A N 1
ATOM 1875 C CA . GLN A 1 245 ? -41.400 3.381 -11.587 1.00 68.12 245 GLN A CA 1
ATOM 1876 C C . GLN A 1 245 ? -42.702 3.481 -10.780 1.00 68.12 245 GLN A C 1
ATOM 1878 O O . GLN A 1 245 ? -42.770 4.170 -9.766 1.00 68.12 245 GLN A O 1
ATOM 1883 N N . GLN A 1 246 ? -43.758 2.794 -11.234 1.00 62.81 246 GLN A N 1
ATOM 1884 C CA . GLN A 1 246 ? -45.082 2.877 -10.598 1.00 62.81 246 GLN A CA 1
ATOM 1885 C C . GLN A 1 246 ? -45.221 1.987 -9.355 1.00 62.81 246 GLN A C 1
ATOM 1887 O O . GLN A 1 246 ? -46.080 2.244 -8.515 1.00 62.81 246 GLN A O 1
ATOM 1892 N N . SER A 1 247 ? -44.391 0.950 -9.224 1.00 75.38 247 SER A N 1
ATOM 1893 C CA . SER A 1 247 ? -44.381 0.068 -8.057 1.00 75.38 247 SER A CA 1
ATOM 1894 C C . SER A 1 247 ? -43.119 -0.779 -8.026 1.00 75.38 247 SER A C 1
ATOM 1896 O O . SER A 1 247 ? -42.743 -1.353 -9.046 1.00 75.38 247 SER A O 1
ATOM 1898 N N . ILE A 1 248 ? -42.546 -0.931 -6.840 1.00 68.75 248 ILE A N 1
ATOM 1899 C CA . ILE A 1 248 ? -41.497 -1.903 -6.546 1.00 68.75 248 ILE A CA 1
ATOM 1900 C C . ILE A 1 248 ? -41.790 -2.562 -5.199 1.00 68.75 248 ILE A C 1
ATOM 1902 O O . ILE A 1 248 ? -42.453 -1.976 -4.340 1.00 68.75 248 ILE A O 1
ATOM 1906 N N . GLU A 1 249 ? -41.309 -3.787 -5.034 1.00 80.06 249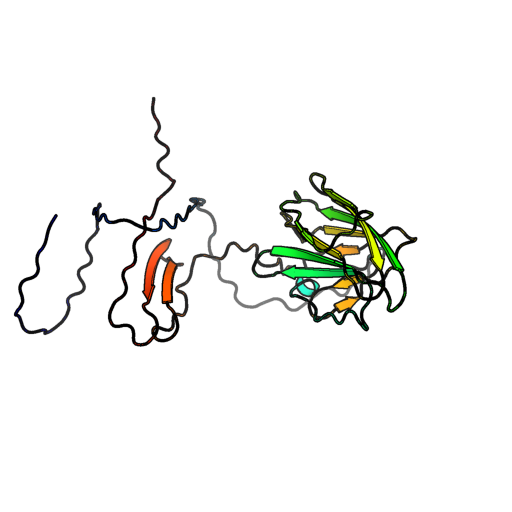 GLU A N 1
ATOM 1907 C CA . GLU A 1 249 ? -41.507 -4.601 -3.839 1.00 80.06 249 GLU A CA 1
ATOM 1908 C C . GLU A 1 249 ? -40.150 -4.893 -3.193 1.00 80.06 249 GLU A C 1
ATOM 1910 O O . GLU A 1 249 ? -39.208 -5.301 -3.871 1.00 80.06 249 GLU A O 1
ATOM 1915 N N . PHE A 1 250 ? -40.057 -4.674 -1.881 1.00 69.38 250 PHE A N 1
ATOM 1916 C CA . PHE A 1 250 ? -38.879 -4.997 -1.078 1.00 69.38 250 PHE A CA 1
ATOM 1917 C C . PHE A 1 250 ? -39.218 -6.103 -0.087 1.00 69.38 250 PHE A C 1
ATOM 1919 O O . PHE A 1 250 ? -40.233 -6.024 0.606 1.00 69.38 250 PHE A O 1
ATOM 1926 N N . ILE A 1 251 ? -38.340 -7.102 0.015 1.00 69.81 251 ILE A N 1
ATOM 1927 C CA . ILE A 1 251 ? -38.485 -8.238 0.929 1.00 69.81 251 ILE A CA 1
ATOM 1928 C C . ILE A 1 251 ? -37.170 -8.402 1.694 1.00 69.81 251 ILE A C 1
ATOM 1930 O O . ILE A 1 251 ? -36.103 -8.468 1.088 1.00 69.81 251 ILE A O 1
ATOM 1934 N N . GLY A 1 252 ? -37.240 -8.462 3.023 1.00 67.00 252 GLY A N 1
ATOM 1935 C CA . GLY A 1 252 ? -36.074 -8.658 3.882 1.00 67.00 252 GLY A CA 1
ATOM 1936 C C . GLY A 1 252 ? -36.463 -8.885 5.341 1.00 67.00 252 GLY A C 1
ATOM 1937 O O . GLY A 1 252 ? -37.578 -8.564 5.753 1.00 67.00 252 GLY A O 1
ATOM 1938 N N . GLU A 1 253 ? -35.534 -9.435 6.118 1.00 70.88 253 GLU A N 1
ATOM 1939 C CA . GLU A 1 253 ? -35.670 -9.638 7.562 1.00 70.88 253 GLU A CA 1
ATOM 1940 C C . GLU A 1 253 ? -34.640 -8.779 8.304 1.00 70.88 253 GLU A C 1
ATOM 1942 O O . GLU A 1 253 ? -33.508 -8.612 7.852 1.00 70.88 253 GLU A O 1
ATOM 1947 N N . ILE A 1 254 ? -35.033 -8.226 9.455 1.00 66.06 254 ILE A N 1
ATOM 1948 C CA . ILE A 1 254 ? -34.125 -7.506 10.353 1.00 66.06 254 ILE A CA 1
ATOM 1949 C C . ILE A 1 254 ? -33.942 -8.371 11.594 1.00 66.06 254 ILE A C 1
ATOM 1951 O O . ILE A 1 254 ? -34.855 -8.498 12.413 1.00 66.06 254 ILE A O 1
ATOM 1955 N N . HIS A 1 255 ? -32.758 -8.961 11.741 1.00 59.47 255 HIS A N 1
ATOM 1956 C CA . HIS A 1 255 ? -32.406 -9.726 12.930 1.00 59.47 255 HIS A CA 1
ATOM 1957 C C . HIS A 1 255 ? -31.744 -8.814 13.958 1.00 59.47 255 HIS A C 1
ATOM 1959 O O . HIS A 1 255 ? -30.761 -8.136 13.665 1.00 59.47 255 HIS A O 1
ATOM 1965 N N . ASN A 1 256 ? -32.259 -8.834 15.187 1.00 61.09 256 ASN A N 1
ATOM 1966 C CA . ASN A 1 256 ? -31.529 -8.320 16.335 1.00 61.09 256 ASN A CA 1
ATOM 1967 C C . ASN A 1 256 ? -30.726 -9.489 16.938 1.00 61.09 256 ASN A C 1
ATOM 1969 O O . ASN A 1 256 ? -31.337 -10.400 17.497 1.00 61.09 256 ASN A O 1
ATOM 1973 N N . PRO A 1 257 ? -29.386 -9.504 16.838 1.00 51.91 257 PRO A N 1
ATOM 1974 C CA . PRO A 1 257 ? -28.554 -10.631 17.279 1.00 51.91 257 PRO A CA 1
ATOM 1975 C C . PRO A 1 257 ? -28.545 -10.849 18.803 1.00 51.91 257 PRO A C 1
ATOM 1977 O O . PRO A 1 257 ? -27.945 -11.809 19.278 1.00 51.91 257 PRO A O 1
ATOM 1980 N N . SER A 1 258 ? -29.149 -9.962 19.599 1.00 50.38 258 SER A N 1
ATOM 1981 C CA . SER A 1 258 ? -28.945 -9.932 21.054 1.00 50.38 258 SER A CA 1
ATOM 1982 C C . SER A 1 258 ? -29.806 -10.897 21.876 1.00 50.38 258 SER A C 1
ATOM 1984 O O . SER A 1 258 ? -29.736 -10.876 23.103 1.00 50.38 258 SER A O 1
ATOM 1986 N N . SER A 1 259 ? -30.554 -11.812 21.255 1.00 46.66 259 SER A N 1
ATOM 1987 C CA . SER A 1 259 ? -31.117 -12.951 21.986 1.00 46.66 259 SER A CA 1
ATOM 1988 C C . SER A 1 259 ? -30.140 -14.127 21.978 1.00 46.66 259 SER A C 1
ATOM 1990 O O . SER A 1 259 ? -30.314 -15.093 21.232 1.00 46.66 259 SER A O 1
ATOM 1992 N N . THR A 1 260 ? -29.119 -14.083 22.833 1.00 43.53 260 THR A N 1
ATOM 1993 C CA . THR A 1 260 ? -28.505 -15.325 23.304 1.00 43.53 260 THR A CA 1
ATOM 1994 C C . THR A 1 260 ? -29.588 -16.131 24.021 1.00 43.53 260 THR A C 1
ATOM 1996 O O . THR A 1 260 ? -30.053 -15.784 25.107 1.00 43.53 260 THR A O 1
ATOM 1999 N N . LEU A 1 261 ? -30.036 -17.206 23.372 1.00 43.69 261 LEU A N 1
ATOM 2000 C CA . LEU A 1 261 ? -30.781 -18.287 24.003 1.00 43.69 261 LEU A CA 1
ATOM 2001 C C . LEU A 1 261 ? -29.898 -18.863 25.114 1.00 43.69 261 LEU A C 1
ATOM 2003 O O . LEU A 1 261 ? -29.023 -19.684 24.858 1.00 43.69 261 LEU A O 1
ATOM 2007 N N . ASN A 1 262 ? -30.132 -18.445 26.356 1.00 46.78 262 ASN A N 1
ATOM 2008 C CA . ASN A 1 262 ? -29.738 -19.234 27.516 1.00 46.78 262 ASN A CA 1
ATOM 2009 C C . ASN A 1 262 ? -30.624 -20.490 27.539 1.00 46.78 262 ASN A C 1
ATOM 2011 O O . ASN A 1 262 ? -31.637 -20.527 28.236 1.00 46.78 262 ASN A O 1
ATOM 2015 N N . SER A 1 263 ? -30.287 -21.500 26.736 1.00 44.50 263 SER A N 1
ATOM 2016 C CA . SER A 1 263 ? -30.795 -22.854 26.941 1.00 44.50 263 SER A CA 1
ATOM 2017 C C . SER A 1 263 ? -29.965 -23.510 28.044 1.00 44.50 263 SER A C 1
ATOM 2019 O O . SER A 1 263 ? -28.798 -23.841 27.826 1.00 44.50 263 SER A O 1
ATOM 2021 N N . LEU A 1 264 ? -30.577 -23.624 29.225 1.00 41.94 264 LEU A N 1
ATOM 2022 C CA . LEU A 1 264 ? -30.220 -24.583 30.275 1.00 41.94 264 LEU A CA 1
ATOM 2023 C C . LEU A 1 264 ? -30.468 -26.020 29.802 1.00 41.94 264 LEU A C 1
ATOM 2025 O O . LEU A 1 264 ? -31.447 -26.218 29.046 1.00 41.94 264 LEU A O 1
#

Solvent-accessible surface area (backbone atoms only — not comparable to full-atom values): 16640 Å² total; per-residue (Å²): 134,94,78,87,86,78,88,88,80,87,90,77,79,90,78,87,78,90,74,90,79,89,80,85,87,86,86,85,89,86,79,89,66,85,67,88,61,78,90,83,88,77,95,83,78,84,89,74,84,82,73,92,86,90,88,83,85,90,86,76,93,74,97,66,85,86,69,60,73,39,50,46,74,48,22,43,34,76,50,88,78,46,49,82,81,43,56,31,38,39,37,23,26,41,75,86,77,57,36,36,38,40,38,38,32,5,47,71,83,36,72,37,55,47,35,36,36,43,37,36,86,27,54,51,43,77,77,45,79,41,72,69,55,95,82,41,45,77,48,76,51,65,31,36,36,41,39,38,41,73,21,48,27,59,44,53,34,34,39,32,31,34,52,77,44,65,53,49,25,35,43,38,58,44,89,88,24,79,68,48,35,25,24,8,47,80,49,50,75,51,56,71,62,31,40,31,38,53,76,79,50,58,72,65,70,71,72,67,64,51,49,45,82,78,91,78,48,63,61,74,38,65,49,78,47,76,28,24,36,72,88,78,68,45,77,46,77,50,77,39,72,21,52,89,62,90,77,81,87,88,77,79,71,86,64,75,71,82,71,73,78,83,77,128

Secondary structure (DSSP, 8-state):
---PPPP----------------------S---PPP---------------S----------------PEEGGGGBS-----TTT--EEEEEEETTTTEEEEEEEPPTTSEEEEEEEEEESS-EEEEEEES--TT-EEEE-SSEEEEEEEEETT-EEEEEEEES-STTEEEEE-TTS---EEETTTTEEE-SSEEEE--S----------BS-----TTT-EEEEEEE-TTT--EEEEEEE-TT-S----------TT------

pLDDT: mean 71.63, std 26.71, range [23.75, 98.5]